Protein AF-A0A4Q5NW88-F1 (afdb_monomer_lite)

Foldseek 3Di:
DDPDADDDDPPDDLVSVVVVLVVCVPDPVSVVVLLVQRDYDDDDDDDDDDDDDDDDDDDDDDDDDPVCPVVVVVVCQDDQCHLQLVNHGPVRLVVLLVCLVVVLLVLLVVQLVQLVSLVVSLVSLLVVLVVCVVSVSADVVRSVVSNVSSVVNSLVSNLVSLLVSLVSLLCSLSSNLSGNHDDDPLLVVLSVVLSVVVSVVSVVLVVCVVVVVDPDDSSVVSSLSSLLSQLSSNLSNLVSDQDPFWKKAKDFDPDDDDPLSVCCCQDEQASHNMYRSLLCVLQSDGALDQFAPCRSRTPMDIDTDGDDPDDGPDDRGDQSQGCGPVGSCNVPQNPSGPVVSVVVCVVVDPPPPPPD

Structure (mmCIF, N/CA/C/O backbone):
data_AF-A0A4Q5NW88-F1
#
_entry.id   AF-A0A4Q5NW88-F1
#
loop_
_atom_site.group_PDB
_atom_site.id
_atom_site.type_symbol
_atom_site.label_atom_id
_atom_site.label_alt_id
_atom_site.label_comp_id
_atom_site.label_asym_id
_atom_site.label_entity_id
_atom_site.label_seq_id
_atom_site.pdbx_PDB_ins_code
_atom_site.Cartn_x
_atom_site.Cartn_y
_atom_site.Cartn_z
_atom_site.occupancy
_atom_site.B_iso_or_equiv
_atom_site.auth_seq_id
_atom_site.auth_comp_id
_atom_site.auth_asym_id
_atom_site.auth_atom_id
_atom_site.pdbx_PDB_model_num
ATOM 1 N N . MET A 1 1 ? -5.940 13.918 53.826 1.00 44.00 1 MET A N 1
ATOM 2 C CA . MET A 1 1 ? -6.413 13.340 52.555 1.00 44.00 1 MET A CA 1
ATOM 3 C C . MET A 1 1 ? -5.418 13.755 51.496 1.00 44.00 1 MET A C 1
ATOM 5 O O . MET A 1 1 ? -5.251 14.948 51.280 1.00 44.00 1 MET A O 1
ATOM 9 N N . THR A 1 2 ? -4.664 12.799 50.967 1.00 38.22 2 THR A N 1
ATOM 10 C CA . THR A 1 2 ? -3.655 13.043 49.933 1.00 38.22 2 THR A CA 1
ATOM 11 C C . THR A 1 2 ? -4.384 12.943 48.599 1.00 38.22 2 THR A C 1
ATOM 13 O O . THR A 1 2 ? -4.895 11.876 48.279 1.00 38.22 2 THR A O 1
ATOM 16 N N . ASN A 1 3 ? -4.531 14.054 47.875 1.00 40.03 3 ASN A N 1
ATOM 17 C CA . ASN A 1 3 ? -5.172 14.034 46.561 1.00 40.03 3 ASN A CA 1
ATOM 18 C C . ASN A 1 3 ? -4.299 13.210 45.615 1.00 40.03 3 ASN A C 1
ATOM 20 O O . ASN A 1 3 ? -3.155 13.584 45.351 1.00 40.03 3 ASN A O 1
ATOM 24 N N . LEU A 1 4 ? -4.827 12.086 45.139 1.00 42.25 4 LEU A N 1
ATOM 25 C CA . LEU A 1 4 ? -4.153 11.271 44.144 1.00 42.25 4 LEU A CA 1
ATOM 26 C C . LEU A 1 4 ? -4.352 11.954 42.787 1.00 42.25 4 LEU A C 1
ATOM 28 O O . LEU A 1 4 ? -5.461 12.009 42.261 1.00 42.25 4 LEU A O 1
ATOM 32 N N . ARG A 1 5 ? -3.289 12.578 42.278 1.00 48.09 5 ARG A N 1
ATOM 33 C CA . ARG A 1 5 ? -3.307 13.330 41.022 1.00 48.09 5 ARG A CA 1
ATOM 34 C C . ARG A 1 5 ? -2.832 12.409 39.905 1.00 48.09 5 ARG A C 1
ATOM 36 O O . ARG A 1 5 ? -1.665 12.033 39.881 1.00 48.09 5 ARG A O 1
ATOM 43 N N . LEU A 1 6 ? -3.735 12.054 38.995 1.00 51.84 6 LEU A N 1
ATOM 44 C CA . LEU A 1 6 ? -3.368 11.419 37.735 1.00 51.84 6 LEU A CA 1
ATOM 45 C C . LEU A 1 6 ? -3.033 12.487 36.711 1.00 51.84 6 LEU A C 1
ATOM 47 O O . LEU A 1 6 ? -3.915 13.135 36.152 1.00 51.84 6 LEU A O 1
ATOM 51 N N . GLU A 1 7 ? -1.743 12.669 36.482 1.00 56.16 7 GLU A N 1
ATOM 52 C CA . GLU A 1 7 ? -1.248 13.437 35.352 1.00 56.16 7 GLU A CA 1
ATOM 53 C C . GLU A 1 7 ? -1.104 12.462 34.184 1.00 56.16 7 GLU A C 1
ATOM 55 O O . GLU A 1 7 ? -0.133 11.715 34.111 1.00 56.16 7 GLU A O 1
ATOM 60 N N . ILE A 1 8 ? -2.107 12.422 33.302 1.00 56.28 8 ILE A N 1
ATOM 61 C CA . ILE A 1 8 ? -1.975 11.759 32.003 1.00 56.28 8 ILE A CA 1
ATOM 62 C C . ILE A 1 8 ? -1.374 12.795 31.046 1.00 56.28 8 ILE A C 1
ATOM 64 O O . ILE A 1 8 ? -2.039 13.799 30.763 1.00 56.28 8 ILE A O 1
ATOM 68 N N . PRO A 1 9 ? -0.138 12.602 30.554 1.00 71.00 9 PRO A N 1
ATOM 69 C CA . PRO A 1 9 ? 0.474 13.532 29.614 1.00 71.00 9 PRO A CA 1
ATOM 70 C C . PRO A 1 9 ? -0.404 13.724 28.369 1.00 71.00 9 PRO A C 1
ATOM 72 O O . PRO A 1 9 ? -0.997 12.774 27.856 1.00 71.00 9 PRO A O 1
ATOM 75 N N . ARG A 1 10 ? -0.491 14.954 27.843 1.00 55.06 10 ARG A N 1
ATOM 76 C CA . ARG A 1 10 ? -1.239 15.241 26.595 1.00 55.06 10 ARG A CA 1
ATOM 77 C C . ARG A 1 10 ? -0.690 14.482 25.381 1.00 55.06 10 ARG A C 1
ATOM 79 O O . ARG A 1 10 ? -1.388 14.326 24.379 1.00 55.06 10 ARG A O 1
ATOM 86 N N . ASP A 1 11 ? 0.559 14.066 25.471 1.00 71.81 11 ASP A N 1
ATOM 87 C CA . ASP A 1 11 ? 1.346 13.329 24.496 1.00 71.81 11 ASP A CA 1
ATOM 88 C C . ASP A 1 11 ? 1.524 11.847 24.857 1.00 71.81 11 ASP A C 1
ATOM 90 O O . ASP A 1 11 ? 2.289 11.168 24.178 1.00 71.81 11 ASP A O 1
ATOM 94 N N . ALA A 1 12 ? 0.783 11.339 25.852 1.00 66.62 12 ALA A N 1
ATOM 95 C CA . ALA A 1 12 ? 0.810 9.928 26.218 1.00 66.62 12 ALA A CA 1
ATOM 96 C C . ALA A 1 12 ? 0.491 9.036 25.008 1.00 66.62 12 ALA A C 1
ATOM 98 O O . ALA A 1 12 ? -0.514 9.217 24.306 1.00 66.62 12 ALA A O 1
ATOM 99 N N . THR A 1 13 ? 1.372 8.076 24.770 1.00 71.50 13 THR A N 1
ATOM 100 C CA . THR A 1 13 ? 1.220 7.011 23.780 1.00 71.50 13 THR A CA 1
ATOM 101 C C . THR A 1 13 ? 0.136 6.016 24.217 1.00 71.50 13 THR A C 1
ATOM 103 O O . THR A 1 13 ? -0.193 5.942 25.404 1.00 71.50 13 THR A O 1
ATOM 106 N N . PRO A 1 14 ? -0.443 5.224 23.294 1.00 60.91 14 PRO A N 1
ATOM 107 C CA . PRO A 1 14 ? -1.399 4.176 23.655 1.00 60.91 14 PRO A CA 1
ATOM 108 C C . PRO A 1 14 ? -0.863 3.192 24.703 1.00 60.91 14 PRO A C 1
ATOM 110 O O . PRO A 1 14 ? -1.606 2.824 25.608 1.00 60.91 14 PRO A O 1
ATOM 113 N N . ASP A 1 15 ? 0.421 2.833 24.622 1.00 61.47 15 ASP A N 1
ATOM 114 C CA . ASP A 1 15 ? 1.071 1.944 25.589 1.00 61.47 15 ASP A CA 1
ATOM 115 C C . ASP A 1 15 ? 1.183 2.611 26.967 1.00 61.47 15 ASP A C 1
ATOM 117 O O . ASP A 1 15 ? 0.829 2.004 27.970 1.00 61.47 15 ASP A O 1
ATOM 121 N N . GLU A 1 16 ? 1.552 3.896 27.034 1.00 72.50 16 GLU A N 1
ATOM 122 C CA . GLU A 1 16 ? 1.564 4.649 28.298 1.00 72.50 16 GLU A CA 1
ATOM 123 C C . GLU A 1 16 ? 0.158 4.798 28.894 1.00 72.50 16 GLU A C 1
ATOM 125 O O . GLU A 1 16 ? -0.009 4.731 30.109 1.00 72.50 16 GLU A O 1
ATOM 130 N N . LEU A 1 17 ? -0.876 4.965 28.065 1.00 64.69 17 LEU A N 1
ATOM 131 C CA . LEU A 1 17 ? -2.266 4.987 28.530 1.00 64.69 17 LEU A CA 1
ATOM 132 C C . LEU A 1 17 ? -2.717 3.616 29.044 1.00 64.69 17 LEU A C 1
ATOM 134 O O . LEU A 1 17 ? -3.432 3.550 30.046 1.00 64.69 17 LEU A O 1
ATOM 138 N N . ALA A 1 18 ? -2.303 2.537 28.379 1.00 62.06 18 ALA A N 1
ATOM 139 C CA . ALA A 1 18 ? -2.573 1.172 28.806 1.00 62.06 18 ALA A CA 1
ATOM 140 C C . ALA A 1 18 ? -1.853 0.847 30.121 1.00 62.06 18 ALA A C 1
ATOM 142 O O . ALA A 1 18 ? -2.478 0.291 31.021 1.00 62.06 18 ALA A O 1
ATOM 143 N N . ASP A 1 19 ? -0.596 1.263 30.274 1.00 68.25 19 ASP A N 1
ATOM 144 C CA . ASP A 1 19 ? 0.195 1.101 31.495 1.00 68.25 19 ASP A CA 1
ATOM 145 C C . ASP A 1 19 ? -0.364 1.932 32.648 1.00 68.25 19 ASP A C 1
ATOM 147 O O . ASP A 1 19 ? -0.467 1.436 33.769 1.00 68.25 19 ASP A O 1
ATOM 151 N N . VAL A 1 20 ? -0.801 3.169 32.387 1.00 70.12 20 VAL A N 1
ATOM 152 C CA . VAL A 1 20 ? -1.519 3.979 33.378 1.00 70.12 20 VAL A CA 1
ATOM 153 C C . VAL A 1 20 ? -2.812 3.273 33.782 1.00 70.12 20 VAL A C 1
ATOM 155 O O . VAL A 1 20 ? -3.059 3.103 34.971 1.00 70.12 20 VAL A O 1
ATOM 158 N N . ALA A 1 21 ? -3.616 2.793 32.831 1.00 62.22 21 ALA A N 1
ATOM 159 C CA . ALA A 1 21 ? -4.844 2.065 33.142 1.00 62.22 21 ALA A CA 1
ATOM 160 C C . ALA A 1 21 ? -4.573 0.784 33.952 1.00 62.22 21 ALA A C 1
ATOM 162 O O . ALA A 1 21 ? -5.269 0.526 34.934 1.00 62.22 21 ALA A O 1
ATOM 163 N N . LEU A 1 22 ? -3.542 0.009 33.597 1.00 58.81 22 LEU A N 1
ATOM 164 C CA . LEU A 1 22 ? -3.139 -1.186 34.338 1.00 58.81 22 LEU A CA 1
ATOM 165 C C . LEU A 1 22 ? -2.665 -0.840 35.754 1.00 58.81 22 LEU A C 1
ATOM 167 O O . LEU A 1 22 ? -3.090 -1.489 36.709 1.00 58.81 22 LEU A O 1
ATOM 171 N N . ALA A 1 23 ? -1.829 0.191 35.897 1.00 65.69 23 ALA A N 1
ATOM 172 C CA . ALA A 1 23 ? -1.314 0.652 37.182 1.00 65.69 23 ALA A CA 1
ATOM 173 C C . ALA A 1 23 ? -2.458 1.075 38.116 1.00 65.69 23 ALA A C 1
ATOM 175 O O . ALA A 1 23 ? -2.491 0.665 39.277 1.00 65.69 23 ALA A O 1
ATOM 176 N N . LEU A 1 24 ? -3.451 1.798 37.588 1.00 58.12 24 LEU A N 1
ATOM 177 C CA . LEU A 1 24 ? -4.645 2.206 38.334 1.00 58.12 24 LEU A CA 1
ATOM 178 C C . LEU A 1 24 ? -5.514 1.035 38.783 1.00 58.12 24 LEU A C 1
ATOM 180 O O . LEU A 1 24 ? -6.097 1.087 39.863 1.00 58.12 24 LEU A O 1
ATOM 184 N N . LEU A 1 25 ? -5.599 -0.016 37.970 1.00 51.28 25 LEU A N 1
ATOM 185 C CA . LEU A 1 25 ? -6.353 -1.224 38.300 1.00 51.28 25 LEU A CA 1
ATOM 186 C C . LEU A 1 25 ? -5.610 -2.135 39.292 1.00 51.28 25 LEU A C 1
ATOM 188 O O . LEU A 1 25 ? -6.238 -2.991 39.913 1.00 51.28 25 LEU A O 1
ATOM 192 N N . SER A 1 26 ? -4.293 -1.965 39.446 1.00 55.84 26 SER A N 1
ATOM 193 C CA . SER A 1 26 ? -3.448 -2.798 40.314 1.00 55.84 26 SER A CA 1
ATOM 194 C C . SER A 1 26 ? -3.176 -2.225 41.712 1.00 55.84 26 SER A C 1
ATOM 196 O O . SER A 1 26 ? -2.754 -2.974 42.592 1.00 55.84 26 SER A O 1
ATOM 198 N N . GLU A 1 27 ? -3.443 -0.936 41.944 1.00 59.75 27 GLU A N 1
ATOM 199 C CA . GLU A 1 27 ? -3.221 -0.264 43.232 1.00 59.75 27 GLU A CA 1
ATOM 200 C C . GLU A 1 27 ? -4.520 -0.212 44.072 1.00 59.75 27 GLU A C 1
ATOM 202 O O . GLU A 1 27 ? -5.453 0.527 43.736 1.00 59.75 27 GLU A O 1
ATOM 207 N N . PRO A 1 28 ? -4.619 -0.963 45.188 1.00 60.19 28 PRO A N 1
ATOM 208 C CA . PRO A 1 28 ? -5.860 -1.092 45.961 1.00 60.19 28 PRO A CA 1
ATOM 209 C C . PRO A 1 28 ? -6.347 0.231 46.578 1.00 60.19 28 PRO A C 1
ATOM 211 O O . PRO A 1 28 ? -7.554 0.446 46.701 1.00 60.19 28 PRO A O 1
ATOM 214 N N . ASP A 1 29 ? -5.431 1.147 46.901 1.00 52.16 29 ASP A N 1
ATOM 215 C CA . ASP A 1 29 ? -5.761 2.457 47.479 1.00 52.16 29 ASP A CA 1
ATOM 216 C C . ASP A 1 29 ? -6.268 3.458 46.429 1.00 52.16 29 ASP A C 1
ATOM 218 O O . ASP A 1 29 ? -7.051 4.356 46.745 1.00 52.16 29 ASP A O 1
ATOM 222 N N . VAL A 1 30 ? -5.875 3.286 45.163 1.00 52.25 30 VAL A N 1
ATOM 223 C CA . VAL A 1 30 ? -6.388 4.075 44.034 1.00 52.25 30 VAL A CA 1
ATOM 224 C C . VAL A 1 30 ? -7.826 3.679 43.740 1.00 52.25 30 VAL A C 1
ATOM 226 O O . VAL A 1 30 ? -8.675 4.550 43.574 1.00 52.25 30 VAL A O 1
ATOM 229 N N . PHE A 1 31 ? -8.121 2.380 43.760 1.00 50.28 31 PHE A N 1
ATOM 230 C CA . PHE A 1 31 ? -9.480 1.867 43.609 1.00 50.28 31 PHE A CA 1
ATOM 231 C C . PHE A 1 31 ? -10.408 2.382 44.728 1.00 50.28 31 PHE A C 1
ATOM 233 O O . PHE A 1 31 ? -11.517 2.839 44.456 1.00 50.28 31 PHE A O 1
ATOM 240 N N . ALA A 1 32 ? -9.921 2.417 45.974 1.00 49.12 32 ALA A N 1
ATOM 241 C CA . ALA A 1 32 ? -10.658 2.966 47.116 1.00 49.12 32 ALA A CA 1
ATOM 242 C C . ALA A 1 32 ? -10.837 4.500 47.050 1.00 49.12 32 ALA A C 1
ATOM 244 O O . ALA A 1 32 ? -11.893 5.024 47.406 1.00 49.12 32 ALA A O 1
ATOM 245 N N . ALA A 1 33 ? -9.835 5.247 46.569 1.00 48.59 33 ALA A N 1
ATOM 246 C CA . ALA A 1 33 ? -9.953 6.690 46.332 1.00 48.59 33 ALA A CA 1
ATOM 247 C C . ALA A 1 33 ? -10.892 7.018 45.153 1.00 48.59 33 ALA A C 1
ATOM 249 O O . ALA A 1 33 ? -11.567 8.049 45.166 1.00 48.59 33 ALA A O 1
ATOM 250 N N . PHE A 1 34 ? -10.976 6.121 44.167 1.00 46.94 34 PHE A N 1
ATOM 251 C CA . PHE A 1 34 ? -11.903 6.182 43.039 1.00 46.94 34 PHE A CA 1
ATOM 252 C C . PHE A 1 34 ? -13.352 5.908 43.486 1.00 46.94 34 PHE A C 1
ATOM 254 O O . PHE A 1 34 ? -14.268 6.606 43.051 1.00 46.94 34 PHE A O 1
ATOM 261 N N . GLU A 1 35 ? -13.593 4.979 44.423 1.00 46.22 35 GLU A N 1
ATOM 262 C CA . GLU A 1 35 ? -14.905 4.815 45.091 1.00 46.22 35 GLU A CA 1
ATOM 263 C C . GLU A 1 35 ? -15.345 6.073 45.863 1.00 46.22 35 GLU A C 1
ATOM 265 O O . GLU A 1 35 ? -16.540 6.321 46.019 1.00 46.22 35 GLU A O 1
ATOM 270 N N . ALA A 1 36 ? -14.396 6.901 46.310 1.00 52.00 36 ALA A N 1
ATOM 271 C CA . ALA A 1 36 ? -14.665 8.081 47.130 1.00 52.00 36 ALA A CA 1
ATOM 272 C C . ALA A 1 36 ? -14.963 9.382 46.344 1.00 52.00 36 ALA A C 1
ATOM 274 O O . ALA A 1 36 ? -15.243 10.405 46.971 1.00 52.00 36 ALA A O 1
ATOM 275 N N . GLY A 1 37 ? -14.933 9.374 45.002 1.00 40.34 37 GLY A N 1
ATOM 276 C CA . GLY A 1 37 ? -15.430 10.486 44.171 1.00 40.34 37 GLY A CA 1
ATOM 277 C C . GLY A 1 37 ? -14.592 11.776 44.186 1.00 40.34 37 GLY A C 1
ATOM 278 O O . GLY A 1 37 ? -15.146 12.877 44.162 1.00 40.34 37 GLY A O 1
ATOM 279 N N . VAL A 1 38 ? -13.260 11.674 44.244 1.00 48.81 38 VAL A N 1
ATOM 280 C CA . VAL A 1 38 ? -12.361 12.846 44.270 1.00 48.81 38 VAL A CA 1
ATOM 281 C C . VAL A 1 38 ? -12.199 13.461 42.861 1.00 48.81 38 VAL A C 1
ATOM 283 O O . VAL A 1 38 ? -11.846 12.740 41.929 1.00 48.81 38 VAL A O 1
ATOM 286 N N . PRO A 1 39 ? -12.417 14.780 42.669 1.00 35.06 39 PRO A N 1
ATOM 287 C CA . PRO A 1 39 ? -12.342 15.427 41.355 1.00 35.06 39 PRO A CA 1
ATOM 288 C C . PRO A 1 39 ? -10.901 15.662 40.867 1.00 35.06 39 PRO A C 1
ATOM 290 O O . PRO A 1 39 ? -10.016 16.030 41.641 1.00 35.06 39 PRO A O 1
ATOM 293 N N . ILE A 1 40 ? -10.696 15.514 39.553 1.00 39.28 40 ILE A N 1
ATOM 294 C CA . ILE A 1 40 ? -9.415 15.711 38.852 1.00 39.28 40 ILE A CA 1
ATOM 295 C C . ILE A 1 40 ? -9.371 17.128 38.248 1.00 39.28 40 ILE A C 1
ATOM 297 O O . ILE A 1 40 ? -10.356 17.585 37.672 1.00 39.28 40 ILE A O 1
ATOM 301 N N . ILE A 1 41 ? -8.237 17.829 38.378 1.00 35.72 41 ILE A N 1
ATOM 302 C CA . ILE A 1 41 ? -8.013 19.193 37.858 1.00 35.72 41 ILE A CA 1
ATOM 303 C C . ILE A 1 41 ? -6.856 19.162 36.843 1.00 35.72 41 ILE A C 1
ATOM 305 O O . ILE A 1 41 ? -5.758 18.720 37.189 1.00 35.72 41 ILE A O 1
ATOM 309 N N . GLU A 1 42 ? -7.091 19.653 35.620 1.00 31.16 42 GLU A N 1
ATOM 310 C CA . GLU A 1 42 ? -6.095 19.759 34.536 1.00 31.16 42 GLU A CA 1
ATOM 311 C C . GLU A 1 42 ? -5.423 21.152 34.504 1.00 31.16 42 GLU A C 1
ATOM 313 O O . GLU A 1 42 ? -6.090 22.173 34.669 1.00 31.16 42 GLU A O 1
ATOM 318 N N . GLU A 1 43 ? -4.111 21.202 34.237 1.00 32.47 43 GLU A N 1
ATOM 319 C CA . GLU A 1 43 ? -3.361 22.430 33.910 1.00 32.47 43 GLU A CA 1
ATOM 320 C C . GLU A 1 43 ? -2.425 22.180 32.708 1.00 32.47 43 GLU A C 1
ATOM 322 O O . GLU A 1 43 ? -1.881 21.087 32.554 1.00 32.47 43 GLU A O 1
ATOM 327 N N . GLU A 1 44 ? -2.263 23.178 31.828 1.00 32.44 44 GLU A N 1
ATOM 328 C CA . GLU A 1 44 ? -1.536 23.067 30.550 1.00 32.44 44 GLU A CA 1
ATOM 329 C C . GLU A 1 44 ? -0.028 23.369 30.664 1.00 32.44 44 GLU A C 1
ATOM 331 O O . GLU A 1 44 ? 0.371 24.343 31.302 1.00 32.44 44 GLU A O 1
ATOM 336 N N . ALA A 1 45 ? 0.808 22.605 29.945 1.00 32.12 45 ALA A N 1
ATOM 337 C CA . ALA A 1 45 ? 2.245 22.858 29.772 1.00 32.12 45 ALA A CA 1
ATOM 338 C C . ALA A 1 45 ? 2.591 23.365 28.345 1.00 32.12 45 ALA A C 1
ATOM 340 O O . ALA A 1 45 ? 1.886 23.023 27.389 1.00 32.12 45 ALA A O 1
ATOM 341 N N . PRO A 1 46 ? 3.660 24.177 28.171 1.00 33.50 46 PRO A N 1
ATOM 342 C CA . PRO A 1 46 ? 3.946 24.898 26.928 1.00 33.50 46 PRO A CA 1
ATOM 343 C C . PRO A 1 46 ? 4.822 24.127 25.919 1.00 33.50 46 PRO A C 1
ATOM 345 O O . PRO A 1 46 ? 5.604 23.248 26.271 1.00 33.50 46 PRO A O 1
ATOM 348 N N . ALA A 1 47 ? 4.701 24.523 24.647 1.00 35.47 47 ALA A N 1
ATOM 349 C CA . ALA A 1 47 ? 5.321 23.911 23.468 1.00 35.47 47 ALA A CA 1
ATOM 350 C C . ALA A 1 47 ? 6.786 24.334 23.211 1.00 35.47 47 ALA A C 1
ATOM 352 O O . ALA A 1 47 ? 7.164 25.475 23.474 1.00 35.47 47 ALA A O 1
ATOM 353 N N . PHE A 1 48 ? 7.570 23.446 22.584 1.00 29.12 48 PHE A N 1
ATOM 354 C CA . PHE A 1 48 ? 8.921 23.71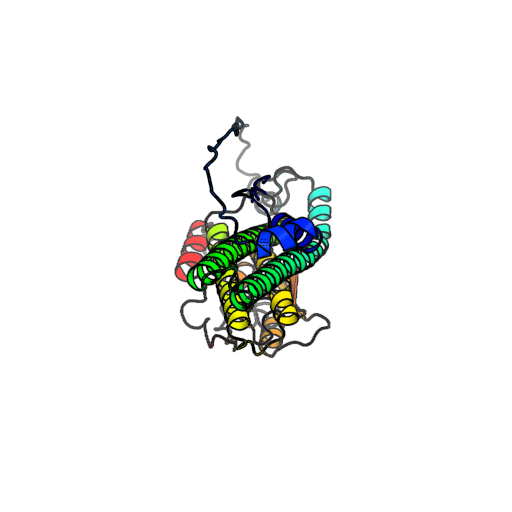3 22.063 1.00 29.12 48 PHE A CA 1
ATOM 355 C C . PHE A 1 48 ? 9.039 23.349 20.571 1.00 29.12 48 PHE A C 1
ATOM 357 O O . PHE A 1 48 ? 8.459 22.359 20.128 1.00 29.12 48 PHE A O 1
ATOM 364 N N . ALA A 1 49 ? 9.800 24.147 19.807 1.00 30.77 49 ALA A N 1
ATOM 365 C CA . ALA A 1 49 ? 9.986 24.016 18.358 1.00 30.77 49 ALA A CA 1
ATOM 366 C C . ALA A 1 49 ? 11.465 24.135 17.911 1.00 30.77 49 ALA A C 1
ATOM 368 O O . ALA A 1 49 ? 12.220 24.931 18.464 1.00 30.77 49 ALA A O 1
ATOM 369 N N . ASP A 1 50 ? 11.769 23.350 16.865 1.00 33.19 50 ASP A N 1
ATOM 370 C CA . ASP A 1 50 ? 12.707 23.465 15.725 1.00 33.19 50 ASP A CA 1
ATOM 371 C C . ASP A 1 50 ? 14.239 23.587 15.868 1.00 33.19 50 ASP A C 1
ATOM 373 O O . ASP A 1 50 ? 14.761 24.543 16.426 1.00 33.19 50 ASP A O 1
ATOM 377 N N . HIS A 1 51 ? 14.951 22.711 15.125 1.00 28.20 51 HIS A N 1
ATOM 378 C CA . HIS A 1 51 ? 16.111 23.059 14.277 1.00 28.20 51 HIS A CA 1
ATOM 379 C C . HIS A 1 51 ? 16.400 21.992 13.186 1.00 28.20 51 HIS A C 1
ATOM 381 O O . HIS A 1 51 ? 16.617 20.825 13.498 1.00 28.20 51 HIS A O 1
ATOM 387 N N . ILE A 1 52 ? 16.489 22.398 11.906 1.00 27.77 52 ILE A N 1
ATOM 388 C CA . ILE A 1 52 ? 17.131 21.640 10.804 1.00 27.77 52 ILE A CA 1
ATOM 389 C C . ILE A 1 52 ? 17.978 22.610 9.963 1.00 27.77 52 ILE A C 1
ATOM 391 O O . ILE A 1 52 ? 17.503 23.679 9.579 1.00 27.77 52 ILE A O 1
ATOM 395 N N . THR A 1 53 ? 19.221 22.230 9.655 1.00 31.83 53 THR A N 1
ATOM 396 C CA . THR A 1 53 ? 20.183 22.978 8.825 1.00 31.83 53 THR A CA 1
ATOM 397 C C . THR A 1 53 ? 20.297 22.415 7.400 1.00 31.83 53 THR A C 1
ATOM 399 O O . THR A 1 53 ? 20.116 21.222 7.159 1.00 31.83 53 THR A O 1
ATOM 402 N N . ALA A 1 54 ? 20.572 23.303 6.438 1.00 32.22 54 ALA A N 1
ATOM 403 C CA . ALA A 1 54 ? 20.643 23.036 4.999 1.00 32.22 54 ALA A CA 1
ATOM 404 C C . ALA A 1 54 ? 22.067 22.681 4.520 1.00 32.22 54 ALA A C 1
ATOM 406 O O . ALA A 1 54 ? 23.046 23.170 5.079 1.00 32.22 54 ALA A O 1
ATOM 407 N N . PHE A 1 55 ? 22.164 21.880 3.450 1.00 28.92 55 PHE A N 1
ATOM 408 C CA . PHE A 1 55 ? 23.416 21.518 2.772 1.00 28.92 55 PHE A CA 1
ATOM 409 C C . PHE A 1 55 ? 23.595 22.245 1.429 1.00 28.92 55 PHE A C 1
ATOM 411 O O . PHE A 1 55 ? 22.633 22.480 0.696 1.00 28.92 55 PHE A O 1
ATOM 418 N N . ASP A 1 56 ? 24.859 22.557 1.147 1.00 32.00 56 ASP A N 1
ATOM 419 C CA . ASP A 1 56 ? 25.405 23.313 0.017 1.00 32.00 56 ASP A CA 1
ATOM 420 C C . ASP A 1 56 ? 25.608 22.441 -1.244 1.00 32.00 56 ASP A C 1
ATOM 422 O O . ASP A 1 56 ? 25.919 21.252 -1.150 1.00 32.00 56 ASP A O 1
ATOM 426 N N . THR A 1 57 ? 25.453 23.031 -2.434 1.00 32.56 57 THR A N 1
ATOM 427 C CA . THR A 1 57 ? 25.675 22.375 -3.734 1.00 32.56 57 THR A CA 1
ATOM 428 C C . THR A 1 57 ? 26.467 23.283 -4.671 1.00 32.56 57 THR A C 1
ATOM 430 O O . THR A 1 57 ? 25.943 24.289 -5.152 1.00 32.56 57 THR A O 1
ATOM 433 N N . SER A 1 58 ? 27.692 22.877 -5.010 1.00 32.31 58 SER A N 1
ATOM 434 C CA . SER A 1 58 ? 28.504 23.492 -6.070 1.00 32.31 58 SER A CA 1
ATOM 435 C C . SER A 1 58 ? 28.577 22.594 -7.323 1.00 32.31 58 SER A C 1
ATOM 437 O O . SER A 1 58 ? 28.535 21.370 -7.182 1.00 32.31 58 SER A O 1
ATOM 439 N N . PRO A 1 59 ? 28.666 23.156 -8.549 1.00 38.38 59 PRO A N 1
ATOM 440 C CA . PRO A 1 59 ? 28.589 22.388 -9.793 1.00 38.38 59 PRO A CA 1
ATOM 441 C C . PRO A 1 59 ? 29.962 22.071 -10.416 1.00 38.38 59 PRO A C 1
ATOM 443 O O . PRO A 1 59 ? 30.897 22.863 -10.329 1.00 38.38 59 PRO A O 1
ATOM 446 N N . GLU A 1 60 ? 30.038 20.951 -11.141 1.00 33.88 60 GLU A N 1
ATOM 447 C CA . GLU A 1 60 ? 31.210 20.521 -11.921 1.00 33.88 60 GLU A CA 1
ATOM 448 C C . GLU A 1 60 ? 30.962 20.505 -13.454 1.00 33.88 60 GLU A C 1
ATOM 450 O O . GLU A 1 60 ? 29.809 20.564 -13.899 1.00 33.88 60 GLU A O 1
ATOM 455 N N . PRO A 1 61 ? 32.034 20.481 -14.282 1.00 41.81 61 PRO A N 1
ATOM 456 C CA . PRO A 1 61 ? 32.040 21.027 -15.640 1.00 41.81 61 PRO A CA 1
ATOM 457 C C . PRO A 1 61 ? 31.662 20.034 -16.757 1.00 41.81 61 PRO A C 1
ATOM 459 O O . PRO A 1 61 ? 31.523 18.827 -16.577 1.00 41.81 61 PRO A O 1
ATOM 462 N N . THR A 1 62 ? 31.471 20.588 -17.958 1.00 42.44 62 THR A N 1
ATOM 463 C CA . THR A 1 62 ? 30.832 19.957 -19.124 1.00 42.44 62 THR A CA 1
ATOM 464 C C . THR A 1 62 ? 31.814 19.273 -20.091 1.00 42.44 62 THR A C 1
ATOM 466 O O . THR A 1 62 ? 32.912 19.767 -20.335 1.00 42.44 62 THR A O 1
ATOM 469 N N . ALA A 1 63 ? 31.388 18.152 -20.696 1.00 37.78 63 ALA A N 1
ATOM 470 C CA . ALA A 1 63 ? 32.134 17.383 -21.707 1.00 37.78 63 ALA A CA 1
ATOM 471 C C . ALA A 1 63 ? 31.408 17.329 -23.085 1.00 37.78 63 ALA A C 1
ATOM 473 O O . ALA A 1 63 ? 30.192 17.540 -23.137 1.00 37.78 63 ALA A O 1
ATOM 474 N N . PRO A 1 64 ? 32.112 17.037 -24.209 1.00 48.28 64 PRO A N 1
ATOM 475 C CA . PRO A 1 64 ? 31.650 17.320 -25.581 1.00 48.28 64 PRO A CA 1
ATOM 476 C C . PRO A 1 64 ? 30.601 16.357 -26.178 1.00 48.28 64 PRO A C 1
ATOM 478 O O . PRO A 1 64 ? 30.458 15.197 -25.795 1.00 48.28 64 PRO A O 1
ATOM 481 N N . SER A 1 65 ? 29.891 16.848 -27.201 1.00 58.44 65 SER A N 1
ATOM 482 C CA . SER A 1 65 ? 28.514 16.475 -27.571 1.00 58.44 65 SER A CA 1
ATOM 483 C C . SER A 1 65 ? 28.295 15.267 -28.501 1.00 58.44 65 SER A C 1
ATOM 485 O O . SER A 1 65 ? 27.139 14.897 -28.723 1.00 58.44 65 SER A O 1
ATOM 487 N N . TRP A 1 66 ? 29.330 14.607 -29.035 1.00 43.56 66 TRP A N 1
ATOM 488 C CA . TRP A 1 66 ? 29.140 13.512 -30.012 1.00 43.56 66 TRP A CA 1
ATOM 489 C C . TRP A 1 66 ? 29.278 12.088 -29.440 1.00 43.56 66 TRP A C 1
ATOM 491 O O . TRP A 1 66 ? 28.751 11.146 -30.028 1.00 43.56 66 TRP A O 1
ATOM 501 N N . TRP A 1 67 ? 29.824 11.929 -28.229 1.00 45.41 67 TRP A N 1
ATOM 502 C CA . TRP A 1 67 ? 29.758 10.677 -27.450 1.00 45.41 67 TRP A CA 1
ATOM 503 C C . TRP A 1 67 ? 28.399 10.462 -26.746 1.00 45.41 67 TRP A C 1
ATOM 505 O O . TRP A 1 67 ? 28.060 9.352 -26.335 1.00 45.41 67 TRP A O 1
ATOM 515 N N . GLY A 1 68 ? 27.567 11.504 -26.647 1.00 47.53 68 GLY A N 1
ATOM 516 C CA . GLY A 1 68 ? 26.335 11.512 -25.848 1.00 47.53 68 GLY A CA 1
ATOM 517 C C . GLY A 1 68 ? 25.158 10.685 -26.381 1.00 47.53 68 GLY A C 1
ATOM 518 O O . GLY A 1 68 ? 24.181 10.516 -25.658 1.00 47.53 68 GLY A O 1
ATOM 519 N N . LYS A 1 69 ? 25.208 10.156 -27.613 1.00 45.69 69 LYS A N 1
ATOM 520 C CA . LYS A 1 69 ? 24.068 9.425 -28.213 1.00 45.69 69 LYS A CA 1
ATOM 521 C C . LYS A 1 69 ? 24.146 7.903 -28.067 1.00 45.69 69 LYS A C 1
ATOM 523 O O . LYS A 1 69 ? 23.127 7.297 -27.758 1.00 45.69 69 LYS A O 1
ATOM 528 N N . ALA A 1 70 ? 25.326 7.299 -28.226 1.00 37.91 70 ALA A N 1
ATOM 529 C CA . ALA A 1 70 ? 25.519 5.856 -28.024 1.00 37.91 70 ALA A CA 1
ATOM 530 C C . ALA A 1 70 ? 25.692 5.511 -26.537 1.00 37.91 70 ALA A C 1
ATOM 532 O O . ALA A 1 70 ? 25.118 4.539 -26.054 1.00 37.91 70 ALA A O 1
ATOM 533 N N . LEU A 1 71 ? 26.375 6.377 -25.778 1.00 41.22 71 LEU A N 1
ATOM 534 C CA . LEU A 1 71 ? 26.354 6.298 -24.323 1.00 41.22 71 LEU A CA 1
ATOM 535 C C . LEU A 1 71 ? 25.026 6.794 -23.756 1.00 41.22 71 LEU A C 1
ATOM 537 O O . LEU A 1 71 ? 24.609 6.249 -22.766 1.00 41.22 71 LEU A O 1
ATOM 541 N N . GLY A 1 72 ? 24.280 7.719 -24.360 1.00 43.09 72 GLY A N 1
ATOM 542 C CA . GLY A 1 72 ? 23.061 8.271 -23.739 1.00 43.09 72 GLY A CA 1
ATOM 543 C C . GLY A 1 72 ? 21.930 7.280 -23.422 1.00 43.09 72 GLY A C 1
ATOM 544 O O . GLY A 1 72 ? 21.042 7.634 -22.651 1.00 43.09 72 GLY A O 1
ATOM 545 N N . ILE A 1 73 ? 21.945 6.068 -23.987 1.00 44.47 73 ILE A N 1
ATOM 546 C CA . ILE A 1 73 ? 20.983 4.993 -23.674 1.00 44.47 73 ILE A CA 1
ATOM 547 C C . ILE A 1 73 ? 21.578 3.981 -22.672 1.00 44.47 73 ILE A C 1
ATOM 549 O O . ILE A 1 73 ? 20.843 3.453 -21.849 1.00 44.47 73 ILE A O 1
ATOM 553 N N . LEU A 1 74 ? 22.904 3.787 -22.651 1.00 39.69 74 LEU A N 1
ATOM 554 C CA . LEU A 1 74 ? 23.604 2.922 -21.681 1.00 39.69 74 LEU A CA 1
ATOM 555 C C . LEU A 1 74 ? 24.090 3.671 -20.417 1.00 39.69 74 LEU A C 1
ATOM 557 O O . LEU A 1 74 ? 24.163 3.100 -19.341 1.00 39.69 74 LEU A O 1
ATOM 561 N N . SER A 1 75 ? 24.347 4.973 -20.494 1.00 41.19 75 SER A N 1
ATOM 562 C CA . SER A 1 75 ? 24.890 5.841 -19.440 1.00 41.19 75 SER A CA 1
ATOM 563 C C . SER A 1 75 ? 23.819 6.565 -18.632 1.00 41.19 75 SER A C 1
ATOM 565 O O . SER A 1 75 ? 24.118 7.059 -17.549 1.00 41.19 75 SER A O 1
ATOM 567 N N . LYS A 1 76 ? 22.572 6.631 -19.124 1.00 44.50 76 LYS A N 1
ATOM 568 C CA . LYS A 1 76 ? 21.464 7.260 -18.383 1.00 44.50 76 LYS A CA 1
ATOM 569 C C . LYS A 1 76 ? 20.919 6.392 -17.246 1.00 44.50 76 LYS A C 1
ATOM 571 O O . LYS A 1 76 ? 20.305 6.946 -16.343 1.00 44.50 76 LYS A O 1
ATOM 576 N N . ALA A 1 77 ? 21.184 5.084 -17.264 1.00 43.59 77 ALA A N 1
ATOM 577 C CA . ALA A 1 77 ? 20.829 4.155 -16.187 1.00 43.59 77 ALA A CA 1
ATOM 578 C C . ALA A 1 77 ? 22.044 3.436 -15.567 1.00 43.59 77 ALA A C 1
ATOM 580 O O . ALA A 1 77 ? 21.918 2.853 -14.496 1.00 43.59 77 ALA A O 1
ATOM 581 N N . ILE A 1 78 ? 23.218 3.479 -16.212 1.00 45.59 78 ILE A N 1
ATOM 582 C CA . ILE A 1 78 ? 24.405 2.699 -15.820 1.00 45.59 78 ILE A CA 1
ATOM 583 C C . ILE A 1 78 ? 25.667 3.572 -15.887 1.00 45.59 78 ILE A C 1
ATOM 585 O O . ILE A 1 78 ? 26.689 3.212 -16.465 1.00 45.59 78 ILE A O 1
ATOM 589 N N . ARG A 1 79 ? 25.615 4.777 -15.319 1.00 44.91 79 ARG A N 1
ATOM 590 C CA . ARG A 1 79 ? 26.816 5.286 -14.652 1.00 44.91 79 ARG A CA 1
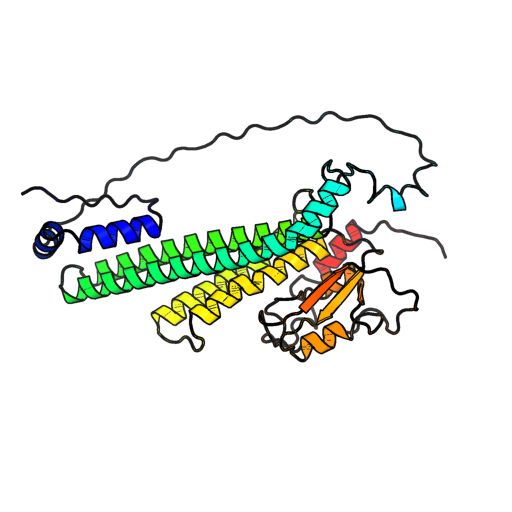ATOM 591 C C . ARG A 1 79 ? 26.645 4.945 -13.177 1.00 44.91 79 ARG A C 1
ATOM 593 O O . ARG A 1 79 ? 25.651 5.405 -12.606 1.00 44.91 79 ARG A O 1
ATOM 600 N N . PRO A 1 80 ? 27.552 4.160 -12.571 1.00 41.38 80 PRO A N 1
ATOM 601 C CA . PRO A 1 80 ? 27.707 4.176 -11.121 1.00 41.38 80 PRO A CA 1
ATOM 602 C C . PRO A 1 80 ? 27.699 5.643 -10.661 1.00 41.38 80 PRO A C 1
ATOM 604 O O . PRO A 1 80 ? 28.384 6.475 -11.261 1.00 41.38 80 PRO A O 1
ATOM 607 N N . GLY A 1 81 ? 26.818 5.989 -9.722 1.00 44.59 81 GLY A N 1
ATOM 608 C CA . GLY A 1 81 ? 26.634 7.372 -9.268 1.00 44.59 81 GLY A CA 1
ATOM 609 C C . GLY A 1 81 ? 25.761 8.306 -10.126 1.00 44.59 81 GLY A C 1
ATOM 610 O O . GLY A 1 81 ? 25.781 9.518 -9.923 1.00 44.59 81 GLY A O 1
ATOM 611 N N . GLY A 1 82 ? 24.958 7.801 -11.070 1.00 57.50 82 GLY A N 1
ATOM 612 C CA . GLY A 1 82 ? 23.930 8.619 -11.731 1.00 57.50 82 GLY A CA 1
ATOM 613 C C . GLY A 1 82 ? 22.858 9.142 -10.747 1.00 57.50 82 GLY A C 1
ATOM 614 O O . GLY A 1 82 ? 22.645 8.528 -9.702 1.00 57.50 82 GLY A O 1
ATOM 615 N N . PRO A 1 83 ? 22.105 10.216 -11.074 1.00 60.69 83 PRO A N 1
ATOM 616 C CA . PRO A 1 83 ? 21.109 10.810 -10.165 1.00 60.69 83 PRO A CA 1
ATOM 617 C C . PRO A 1 83 ? 20.030 9.835 -9.670 1.00 60.69 83 PRO A C 1
ATOM 619 O O . PRO A 1 83 ? 19.442 10.042 -8.613 1.00 60.69 83 PRO A O 1
ATOM 622 N N . ALA A 1 84 ? 19.753 8.775 -10.437 1.00 69.88 84 ALA A N 1
ATOM 623 C CA . ALA A 1 84 ? 18.816 7.724 -10.051 1.00 69.88 84 ALA A CA 1
ATOM 624 C C . ALA A 1 84 ? 19.377 6.810 -8.949 1.00 69.88 84 ALA A C 1
ATOM 626 O O . ALA A 1 84 ? 18.637 6.460 -8.035 1.00 69.88 84 ALA A O 1
ATOM 627 N N . HIS A 1 85 ? 20.678 6.508 -8.988 1.00 73.56 85 HIS A N 1
ATOM 628 C CA . HIS A 1 85 ? 21.367 5.667 -8.000 1.00 73.56 85 HIS A CA 1
ATOM 629 C C . HIS A 1 85 ? 21.791 6.436 -6.748 1.00 73.56 85 HIS A C 1
ATOM 631 O O . HIS A 1 85 ? 22.285 5.833 -5.809 1.00 73.56 85 HIS A O 1
ATOM 637 N N . ALA A 1 86 ? 21.608 7.762 -6.729 1.00 81.81 86 ALA A N 1
ATOM 638 C CA . ALA A 1 86 ? 21.978 8.637 -5.614 1.00 81.81 86 ALA A CA 1
ATOM 639 C C . ALA A 1 86 ? 23.441 8.472 -5.149 1.00 81.81 86 ALA A C 1
ATOM 641 O O . ALA A 1 86 ? 23.732 8.588 -3.964 1.00 81.81 86 ALA A O 1
ATOM 642 N N . GLY A 1 87 ? 24.363 8.200 -6.080 1.00 83.19 87 GLY A N 1
ATOM 643 C CA . GLY A 1 87 ? 25.780 8.004 -5.752 1.00 83.19 87 GLY A CA 1
ATOM 644 C C . GLY A 1 87 ? 26.188 6.560 -5.442 1.00 83.19 87 GLY A C 1
ATOM 645 O O . GLY A 1 87 ? 27.383 6.309 -5.356 1.00 83.19 87 GLY A O 1
ATOM 646 N N . LEU A 1 88 ? 25.241 5.623 -5.322 1.00 81.19 88 LEU A N 1
ATOM 647 C CA . LEU A 1 88 ? 25.531 4.234 -4.950 1.00 81.19 88 LEU A CA 1
ATOM 648 C C . LEU A 1 88 ? 26.272 3.456 -6.052 1.00 81.19 88 LEU A C 1
ATOM 650 O O . LEU A 1 88 ? 26.114 3.728 -7.255 1.00 81.19 88 LEU A O 1
ATOM 654 N N . SER A 1 89 ? 27.057 2.466 -5.624 1.00 87.38 89 SER A N 1
ATOM 655 C CA . SER A 1 89 ? 27.683 1.460 -6.485 1.00 87.38 89 SER A CA 1
ATOM 656 C C . SER A 1 89 ? 26.648 0.464 -7.029 1.00 87.38 89 SER A C 1
ATOM 658 O O . SER A 1 89 ? 25.512 0.392 -6.560 1.00 87.38 89 SER A O 1
ATOM 660 N N . ILE A 1 90 ? 27.029 -0.319 -8.043 1.00 83.12 90 ILE A N 1
ATOM 661 C CA . ILE A 1 90 ? 26.143 -1.346 -8.616 1.00 83.12 90 ILE A CA 1
ATOM 662 C C . ILE A 1 90 ? 25.847 -2.428 -7.573 1.00 83.12 90 ILE A C 1
ATOM 664 O O . ILE A 1 90 ? 24.692 -2.810 -7.401 1.00 83.12 90 ILE A O 1
ATOM 668 N N . GLU A 1 91 ? 26.866 -2.865 -6.837 1.00 88.12 91 GLU A N 1
ATOM 669 C CA . GLU A 1 91 ? 26.747 -3.874 -5.785 1.00 88.12 91 GLU A CA 1
ATOM 670 C C . GLU A 1 91 ? 25.821 -3.398 -4.654 1.00 88.12 91 GLU A C 1
ATOM 672 O O . GLU A 1 91 ? 24.983 -4.159 -4.171 1.00 88.12 91 GLU A O 1
ATOM 677 N N . GLU A 1 92 ? 25.912 -2.123 -4.259 1.00 88.31 92 GLU A N 1
ATOM 678 C CA . GLU A 1 92 ? 25.020 -1.523 -3.257 1.00 88.31 92 GLU A CA 1
ATOM 679 C C . GLU A 1 92 ? 23.563 -1.473 -3.733 1.00 88.31 92 GLU A C 1
ATOM 681 O O . GLU A 1 92 ? 22.640 -1.748 -2.959 1.00 88.31 92 GLU A O 1
ATOM 686 N N . VAL A 1 93 ? 23.341 -1.145 -5.010 1.00 83.75 93 VAL A N 1
ATOM 687 C CA . VAL A 1 93 ? 22.004 -1.147 -5.620 1.00 83.75 93 VAL A CA 1
ATOM 688 C C . VAL A 1 93 ? 21.433 -2.564 -5.652 1.00 83.75 93 VAL A C 1
ATOM 690 O O . VAL A 1 93 ? 20.291 -2.763 -5.242 1.00 83.75 93 VAL A O 1
ATOM 693 N N . GLU A 1 94 ? 22.211 -3.559 -6.077 1.00 85.81 94 GLU A N 1
ATOM 694 C CA . GLU A 1 94 ? 21.785 -4.965 -6.114 1.00 85.81 94 GLU A CA 1
ATOM 695 C C . GLU A 1 94 ? 21.476 -5.515 -4.713 1.00 85.81 94 GLU A C 1
ATOM 697 O O . GLU A 1 94 ? 20.468 -6.208 -4.515 1.00 85.81 94 GLU A O 1
ATOM 702 N N . ALA A 1 95 ? 22.290 -5.155 -3.716 1.00 90.31 95 ALA A N 1
ATOM 703 C CA . ALA A 1 95 ? 22.048 -5.507 -2.322 1.00 90.31 95 ALA A CA 1
ATOM 704 C C . ALA A 1 95 ? 20.731 -4.900 -1.812 1.00 90.31 95 ALA A C 1
ATOM 706 O O . ALA A 1 95 ? 19.897 -5.612 -1.248 1.00 90.31 95 ALA A O 1
ATOM 707 N N . LYS A 1 96 ? 20.489 -3.606 -2.069 1.00 90.81 96 LYS A N 1
ATOM 708 C CA . LYS A 1 96 ? 19.231 -2.936 -1.696 1.00 90.81 96 LYS A CA 1
ATOM 709 C C . LYS A 1 96 ? 18.020 -3.524 -2.418 1.00 90.81 96 LYS A C 1
ATOM 711 O O . LYS A 1 96 ? 16.985 -3.730 -1.789 1.00 90.81 96 LYS A O 1
ATOM 716 N N . GLN A 1 97 ? 18.142 -3.845 -3.704 1.00 88.94 97 GLN A N 1
ATOM 717 C CA . GLN A 1 97 ? 17.078 -4.504 -4.467 1.00 88.94 97 GLN A CA 1
ATOM 718 C C . GLN A 1 97 ? 16.715 -5.868 -3.874 1.00 88.94 97 GLN A C 1
ATOM 720 O O . GLN A 1 97 ? 15.533 -6.185 -3.732 1.00 88.94 97 GLN A O 1
ATOM 725 N N . SER A 1 98 ? 17.723 -6.649 -3.483 1.00 88.75 98 SER A N 1
ATOM 726 C CA . SER A 1 98 ? 17.535 -7.967 -2.871 1.00 88.75 98 SER A CA 1
ATOM 727 C C . SER A 1 98 ? 16.918 -7.874 -1.469 1.00 88.75 98 SER A C 1
ATOM 729 O O . SER A 1 98 ? 16.089 -8.707 -1.104 1.00 88.75 98 SER A O 1
ATOM 731 N N . ALA A 1 99 ? 17.263 -6.833 -0.704 1.00 94.88 99 ALA A N 1
ATOM 732 C CA . ALA A 1 99 ? 16.736 -6.588 0.639 1.00 94.88 99 ALA A CA 1
ATOM 733 C C . ALA A 1 99 ? 15.314 -5.992 0.658 1.00 94.88 99 ALA A C 1
ATOM 735 O O . ALA A 1 99 ? 14.624 -6.082 1.674 1.00 94.88 99 ALA A O 1
ATOM 736 N N . ALA A 1 100 ? 14.844 -5.410 -0.450 1.00 92.75 100 ALA A N 1
ATOM 737 C CA . ALA A 1 100 ? 13.583 -4.670 -0.487 1.00 92.75 100 ALA A CA 1
ATOM 738 C C . ALA A 1 100 ? 12.338 -5.535 -0.202 1.00 92.75 100 ALA A C 1
ATOM 740 O O . ALA A 1 100 ? 11.388 -5.056 0.414 1.00 92.75 100 ALA A O 1
ATOM 741 N N . PHE A 1 101 ? 12.324 -6.804 -0.630 1.00 93.06 101 PHE A N 1
ATOM 742 C CA . PHE A 1 101 ? 11.195 -7.714 -0.385 1.00 93.06 101 PHE A CA 1
ATOM 743 C C . PHE A 1 101 ? 11.133 -8.251 1.052 1.00 93.06 101 PHE A C 1
ATOM 745 O O . PHE A 1 101 ? 10.039 -8.233 1.617 1.00 93.06 101 PHE A O 1
ATOM 752 N N . PRO A 1 102 ? 12.243 -8.721 1.658 1.00 96.25 102 PRO A N 1
ATOM 753 C CA . PRO A 1 102 ? 12.280 -9.006 3.090 1.00 96.25 102 PRO A CA 1
ATOM 754 C C . PRO A 1 102 ? 11.845 -7.801 3.930 1.00 96.25 102 PRO A C 1
ATOM 756 O O . PRO A 1 102 ? 10.905 -7.927 4.703 1.00 96.25 102 PRO A O 1
ATOM 759 N N . ALA A 1 103 ? 12.404 -6.614 3.664 1.00 96.12 103 ALA A N 1
ATOM 760 C CA . ALA A 1 103 ? 12.039 -5.393 4.384 1.00 96.12 103 ALA A CA 1
ATOM 761 C C . ALA A 1 103 ? 10.554 -5.027 4.224 1.00 96.12 103 ALA A C 1
ATOM 763 O O . ALA A 1 103 ? 9.928 -4.541 5.160 1.00 96.12 103 ALA A O 1
ATOM 764 N N . LEU A 1 104 ? 9.961 -5.279 3.047 1.00 96.88 104 LEU A N 1
ATOM 765 C CA . LEU A 1 104 ? 8.520 -5.122 2.870 1.00 96.88 104 LEU A CA 1
ATOM 766 C C . LEU A 1 104 ? 7.747 -6.060 3.797 1.00 96.88 104 LEU A C 1
ATOM 768 O O . LEU A 1 104 ? 6.767 -5.616 4.371 1.00 96.88 104 LEU A O 1
ATOM 772 N N . ARG A 1 105 ? 8.149 -7.329 3.933 1.00 96.75 105 ARG A N 1
ATOM 773 C CA . ARG A 1 105 ? 7.462 -8.280 4.818 1.00 96.75 105 ARG A CA 1
ATOM 774 C C . ARG A 1 105 ? 7.524 -7.823 6.272 1.00 96.75 105 ARG A C 1
ATOM 776 O O . ARG A 1 105 ? 6.477 -7.749 6.900 1.00 96.75 105 ARG A O 1
ATOM 783 N N . ASP A 1 106 ? 8.703 -7.440 6.748 1.00 97.44 106 ASP A N 1
ATOM 784 C CA . ASP A 1 106 ? 8.880 -6.952 8.119 1.00 97.44 106 ASP A CA 1
ATOM 785 C C . ASP A 1 106 ? 7.987 -5.726 8.382 1.00 97.44 106 ASP A C 1
ATOM 787 O O . ASP A 1 106 ? 7.319 -5.633 9.409 1.00 97.44 106 ASP A O 1
ATOM 791 N N . LEU A 1 107 ? 7.877 -4.828 7.397 1.00 97.62 107 LEU A N 1
ATOM 792 C CA . LEU A 1 107 ? 6.979 -3.674 7.449 1.00 97.62 107 LEU A CA 1
ATOM 793 C C . LEU A 1 107 ? 5.489 -4.061 7.460 1.00 97.62 107 LEU A C 1
ATOM 795 O O . LEU A 1 107 ? 4.675 -3.363 8.062 1.00 97.62 107 LEU A O 1
ATOM 799 N N . GLN A 1 108 ? 5.103 -5.144 6.777 1.00 97.50 108 GLN A N 1
ATOM 800 C CA . GLN A 1 108 ? 3.728 -5.651 6.818 1.00 97.50 108 GLN A CA 1
ATOM 801 C C . GLN A 1 108 ? 3.368 -6.166 8.204 1.00 97.50 108 GLN A C 1
ATOM 803 O O . GLN A 1 108 ? 2.278 -5.857 8.682 1.00 97.50 108 GLN A O 1
ATOM 808 N N . ASP A 1 109 ? 4.274 -6.920 8.818 1.00 97.44 109 ASP A N 1
ATOM 809 C CA . ASP A 1 109 ? 4.070 -7.501 10.140 1.00 97.44 109 ASP A CA 1
ATOM 810 C C . ASP A 1 109 ? 4.053 -6.399 11.212 1.00 97.44 109 ASP A C 1
ATOM 812 O O . ASP A 1 109 ? 3.139 -6.368 12.034 1.00 97.44 109 ASP A O 1
ATOM 816 N N . GLY A 1 110 ? 4.965 -5.421 11.123 1.00 97.81 110 GLY A N 1
ATOM 817 C CA . GLY A 1 110 ? 4.970 -4.238 11.991 1.00 97.81 110 GLY A CA 1
ATOM 818 C C . GLY A 1 110 ? 3.680 -3.419 11.891 1.00 97.81 110 GLY A C 1
ATOM 819 O O . GLY A 1 110 ? 3.051 -3.135 12.902 1.00 97.81 110 GLY A O 1
ATOM 820 N N . LEU A 1 111 ? 3.201 -3.132 10.672 1.00 97.81 111 LEU A N 1
ATOM 821 C CA . LEU A 1 111 ? 1.932 -2.417 10.489 1.00 97.81 111 LEU A CA 1
ATOM 822 C C . LEU A 1 111 ? 0.739 -3.177 11.090 1.00 97.81 111 LEU A C 1
ATOM 824 O O . LEU A 1 111 ? -0.179 -2.558 11.623 1.00 97.81 111 LEU A O 1
ATOM 828 N N . VAL A 1 112 ? 0.701 -4.504 10.945 1.00 97.88 112 VAL A N 1
ATOM 829 C CA . VAL A 1 112 ? -0.370 -5.321 11.534 1.00 97.88 112 VAL A CA 1
ATOM 830 C C . VAL A 1 112 ? -0.329 -5.213 13.053 1.00 97.88 112 VAL A C 1
ATOM 832 O O . VAL A 1 112 ? -1.361 -4.905 13.642 1.00 97.88 112 VAL A O 1
ATOM 835 N N . HIS A 1 113 ? 0.852 -5.370 13.650 1.00 97.38 113 HIS A N 1
ATOM 836 C CA . HIS A 1 113 ? 1.051 -5.246 15.089 1.00 97.38 113 HIS A CA 1
ATOM 837 C C . HIS A 1 113 ? 0.622 -3.870 15.624 1.00 97.38 113 HIS A C 1
ATOM 839 O O . HIS A 1 113 ? -0.177 -3.796 16.555 1.00 97.38 113 HIS A O 1
ATOM 845 N N . ASP A 1 114 ? 1.060 -2.781 14.988 1.00 96.81 114 ASP A N 1
ATOM 846 C CA . ASP A 1 114 ? 0.716 -1.416 15.405 1.00 96.81 114 ASP A CA 1
ATOM 847 C C . ASP A 1 114 ? -0.800 -1.156 15.342 1.00 96.81 114 ASP A C 1
ATOM 849 O O . ASP A 1 114 ? -1.372 -0.459 16.182 1.00 96.81 114 ASP A O 1
ATOM 853 N N . LEU A 1 115 ? -1.485 -1.685 14.322 1.00 96.56 115 LEU A N 1
ATOM 854 C CA . LEU A 1 115 ? -2.937 -1.538 14.192 1.00 96.56 115 LEU A CA 1
ATOM 855 C C . LEU A 1 115 ? -3.711 -2.426 15.172 1.00 96.56 115 LEU A C 1
ATOM 857 O O . LEU A 1 115 ? -4.803 -2.031 15.580 1.00 96.56 115 LEU A O 1
ATOM 861 N N . GLU A 1 116 ? -3.179 -3.596 15.532 1.00 96.44 116 GLU A N 1
ATOM 862 C CA . GLU A 1 116 ? -3.723 -4.440 16.603 1.00 96.44 116 GLU A CA 1
ATOM 863 C C . GLU A 1 116 ? -3.597 -3.736 17.957 1.00 96.44 116 GLU A C 1
ATOM 865 O O . GLU A 1 116 ? -4.616 -3.559 18.617 1.00 96.44 116 GLU A O 1
ATOM 870 N N . SER A 1 117 ? -2.417 -3.202 18.296 1.00 94.56 117 SER A N 1
ATOM 871 C CA . SER A 1 117 ? -2.208 -2.417 19.526 1.00 94.56 117 SER A CA 1
ATOM 872 C C . SER A 1 117 ? -3.172 -1.222 19.619 1.00 94.56 117 SER A C 1
ATOM 874 O O . SER A 1 117 ? -3.868 -1.041 20.619 1.00 94.56 117 SER A O 1
ATOM 876 N N . ASN A 1 118 ? -3.336 -0.463 18.528 1.00 92.94 118 ASN A N 1
ATOM 877 C CA . ASN A 1 118 ? -4.322 0.623 18.465 1.00 92.94 118 ASN A CA 1
ATOM 878 C C . ASN A 1 118 ? -5.767 0.144 18.710 1.00 92.94 118 ASN A C 1
ATOM 880 O O . ASN A 1 118 ? -6.578 0.871 19.290 1.00 92.94 118 ASN A O 1
ATOM 884 N N . LEU A 1 119 ? -6.114 -1.057 18.238 1.00 94.19 119 LEU A N 1
ATOM 885 C CA . LEU A 1 119 ? -7.447 -1.626 18.420 1.00 94.19 119 LEU A CA 1
ATOM 886 C C . LEU A 1 119 ? -7.672 -2.119 19.855 1.00 94.19 119 LEU A C 1
ATOM 888 O O . LEU A 1 119 ? -8.776 -1.960 20.378 1.00 94.19 119 LEU A O 1
ATOM 892 N N . ASP A 1 120 ? -6.641 -2.681 20.476 1.00 92.56 120 ASP A N 1
ATOM 893 C CA . ASP A 1 120 ? -6.665 -3.141 21.863 1.00 92.56 120 ASP A CA 1
ATOM 894 C C . ASP A 1 120 ? -6.764 -1.952 22.831 1.00 92.56 120 ASP A C 1
ATOM 896 O O . ASP A 1 120 ? -7.580 -1.972 23.755 1.00 92.56 120 ASP A O 1
ATOM 900 N N . GLY A 1 121 ? -6.038 -0.860 22.563 1.00 88.44 121 GLY A N 1
ATOM 901 C CA . GLY A 1 121 ? -6.169 0.395 23.312 1.00 88.44 121 GLY A CA 1
ATOM 902 C C . GLY A 1 121 ? -7.585 0.983 23.238 1.00 88.44 121 GLY A C 1
ATOM 903 O O . GLY A 1 121 ? -8.132 1.448 24.241 1.00 88.44 121 GLY A O 1
ATOM 904 N N . TRP A 1 122 ? -8.231 0.894 22.070 1.00 91.00 122 TRP A N 1
ATOM 905 C CA . TRP A 1 122 ? -9.641 1.260 21.915 1.00 91.00 122 TRP A CA 1
ATOM 906 C C . TRP A 1 122 ? -10.580 0.362 22.737 1.00 91.00 122 TRP A C 1
ATOM 908 O O . TRP A 1 122 ? -11.500 0.864 23.385 1.00 91.00 122 TRP A O 1
ATOM 918 N N . ASP A 1 123 ? -10.355 -0.955 22.748 1.00 91.38 123 ASP A N 1
ATOM 919 C CA . ASP A 1 123 ? -11.152 -1.890 23.551 1.00 91.38 123 ASP A CA 1
ATOM 920 C C . ASP A 1 123 ? -11.028 -1.623 25.051 1.00 91.38 123 ASP A C 1
ATOM 922 O O . ASP A 1 123 ? -12.043 -1.598 25.752 1.00 91.38 123 ASP A O 1
ATOM 926 N N . ALA A 1 124 ? -9.808 -1.399 25.539 1.00 88.88 124 ALA A N 1
ATOM 927 C CA . ALA A 1 124 ? -9.549 -1.101 26.943 1.00 88.88 124 ALA A CA 1
ATOM 928 C C . ALA A 1 124 ? -10.280 0.177 27.384 1.00 88.88 124 ALA A C 1
ATOM 930 O O . ALA A 1 124 ? -10.960 0.193 28.412 1.00 88.88 124 ALA A O 1
ATOM 931 N N . ALA A 1 125 ? -10.233 1.225 26.561 1.00 85.31 125 ALA A N 1
ATOM 932 C CA . ALA A 1 125 ? -10.952 2.466 26.817 1.00 85.31 125 ALA A CA 1
ATOM 933 C C . ALA A 1 125 ? -12.476 2.291 26.842 1.00 85.31 125 ALA A C 1
ATOM 935 O O . ALA A 1 125 ? -13.144 2.818 27.733 1.00 85.31 125 ALA A O 1
ATOM 936 N N . LEU A 1 126 ? -13.039 1.529 25.897 1.00 86.44 126 LEU A N 1
ATOM 937 C CA . LEU A 1 126 ? -14.472 1.225 25.895 1.00 86.44 126 LEU A CA 1
ATOM 938 C C . LEU A 1 126 ? -14.890 0.436 27.140 1.00 86.44 126 LEU A C 1
ATOM 940 O O . LEU A 1 126 ? -15.979 0.660 27.671 1.00 86.44 126 LEU A O 1
ATOM 944 N N . GLN A 1 127 ? -14.052 -0.489 27.608 1.00 88.62 127 GLN A N 1
ATOM 945 C CA . GLN A 1 127 ? -14.308 -1.231 28.842 1.00 88.62 127 GLN A CA 1
ATOM 946 C C . GLN A 1 127 ? -14.280 -0.310 30.064 1.00 88.62 127 GLN A C 1
ATOM 948 O O . GLN A 1 127 ? -15.191 -0.387 30.887 1.00 88.62 127 GLN A O 1
ATOM 953 N N . LEU A 1 128 ? -13.305 0.599 30.150 1.00 83.50 128 LEU A N 1
ATOM 954 C CA . LEU A 1 128 ? -13.197 1.564 31.245 1.00 83.50 128 LEU A CA 1
ATOM 955 C C . LEU A 1 128 ? -14.392 2.527 31.284 1.00 83.50 128 LEU A C 1
ATOM 957 O O . LEU A 1 128 ? -14.981 2.729 32.344 1.00 83.50 128 LEU A O 1
ATOM 961 N N . ALA A 1 129 ? -14.796 3.068 30.131 1.00 82.25 129 ALA A N 1
ATOM 962 C CA . ALA A 1 129 ? -15.955 3.955 30.031 1.00 82.25 129 ALA A CA 1
ATOM 963 C C . ALA A 1 129 ? -17.247 3.258 30.496 1.00 82.25 129 ALA A C 1
ATOM 965 O O . ALA A 1 129 ? -18.026 3.830 31.256 1.00 82.25 129 ALA A O 1
ATOM 966 N N . ARG A 1 130 ? -17.445 1.988 30.109 1.00 84.75 130 ARG A N 1
ATOM 967 C CA . ARG A 1 130 ? -18.588 1.170 30.557 1.00 84.75 130 ARG A CA 1
ATOM 968 C C . ARG A 1 130 ? -18.534 0.843 32.048 1.00 84.75 130 ARG A C 1
ATOM 970 O O . ARG A 1 130 ? -19.575 0.811 32.696 1.00 84.75 130 ARG A O 1
ATOM 977 N N . ALA A 1 131 ? -17.345 0.577 32.583 1.00 85.00 131 ALA A N 1
ATOM 978 C CA . ALA A 1 131 ? -17.165 0.294 34.001 1.00 85.00 131 ALA A CA 1
ATOM 979 C C . ALA A 1 131 ? -17.469 1.528 34.862 1.00 85.00 131 ALA A C 1
ATOM 981 O O . ALA A 1 131 ? -18.203 1.406 35.838 1.00 85.00 131 ALA A O 1
ATOM 982 N N . GLY A 1 132 ? -16.974 2.708 34.475 1.00 80.75 132 GLY A N 1
ATOM 983 C CA . GLY A 1 132 ? -17.229 3.950 35.208 1.00 80.75 132 GLY A CA 1
ATOM 984 C C . GLY A 1 132 ? -18.690 4.412 35.164 1.00 80.75 132 GLY A C 1
ATOM 985 O O . GLY A 1 132 ? -19.166 4.984 36.143 1.00 80.75 132 GLY A O 1
ATOM 986 N N . ASP A 1 133 ? -19.413 4.126 34.076 1.00 76.06 133 ASP A N 1
ATOM 987 C CA . ASP A 1 133 ? -20.873 4.308 34.006 1.00 76.06 133 ASP A CA 1
ATOM 988 C C . ASP A 1 133 ? -21.591 3.351 34.977 1.00 76.06 133 ASP A C 1
ATOM 990 O O . ASP A 1 133 ? -22.428 3.765 35.779 1.00 76.06 133 ASP A O 1
ATOM 994 N N . ALA A 1 134 ? -21.195 2.072 34.997 1.00 79.44 134 ALA A N 1
ATOM 995 C CA . ALA A 1 134 ? -21.801 1.063 35.868 1.00 79.44 134 ALA A CA 1
ATOM 996 C C . ALA A 1 134 ? -21.594 1.331 37.372 1.00 79.44 134 ALA A C 1
ATOM 998 O O . ALA A 1 134 ? -22.454 0.973 38.179 1.00 79.44 134 ALA A O 1
ATOM 999 N N . THR A 1 135 ? -20.477 1.949 37.762 1.00 84.06 135 THR A N 1
ATOM 1000 C CA . THR A 1 135 ? -20.180 2.317 39.158 1.00 84.06 135 THR A CA 1
ATOM 1001 C C . THR A 1 135 ? -20.702 3.704 39.548 1.00 84.06 135 THR A C 1
ATOM 1003 O O . THR A 1 135 ? -20.637 4.067 40.721 1.00 84.06 135 THR A O 1
ATOM 1006 N N . GLY A 1 136 ? -21.215 4.492 38.594 1.00 82.44 136 GLY A N 1
ATOM 1007 C CA . GLY A 1 136 ? -21.613 5.889 38.806 1.00 82.44 136 GLY A CA 1
ATOM 1008 C C . GLY A 1 136 ? -20.440 6.848 39.045 1.00 82.44 136 GLY A C 1
ATOM 1009 O O . GLY A 1 136 ? -20.656 7.983 39.469 1.00 82.44 136 GLY A O 1
ATOM 1010 N N . GLN A 1 137 ? -19.204 6.402 38.800 1.00 77.94 137 GLN A N 1
ATOM 1011 C CA . GLN A 1 137 ? -17.983 7.200 38.974 1.00 77.94 137 GLN A CA 1
ATOM 1012 C C . GLN A 1 137 ? -17.747 8.158 37.807 1.00 77.94 137 GLN A C 1
ATOM 1014 O O . GLN A 1 137 ? -17.131 9.210 37.981 1.00 77.94 137 GLN A O 1
ATOM 1019 N N . LEU A 1 138 ? -18.262 7.819 36.627 1.00 78.62 138 LEU A N 1
ATOM 1020 C CA . LEU A 1 138 ? -18.344 8.725 35.493 1.00 78.62 138 LEU A CA 1
ATOM 1021 C C . LEU A 1 138 ? -19.802 9.113 35.282 1.00 78.62 138 LEU A C 1
ATOM 1023 O O . LEU A 1 138 ? -20.688 8.263 35.227 1.00 78.62 138 LEU A O 1
ATOM 1027 N N . SER A 1 139 ? -20.051 10.413 35.124 1.00 88.69 139 SER A N 1
ATOM 1028 C CA . SER A 1 139 ? -21.296 10.836 34.495 1.00 88.69 139 SER A CA 1
ATOM 1029 C C . SER A 1 139 ? -21.344 10.276 33.071 1.00 88.69 139 SER A C 1
ATOM 1031 O O . SER A 1 139 ? -20.302 10.070 32.443 1.00 88.69 139 SER A O 1
ATOM 1033 N N . LEU A 1 140 ? -22.549 10.083 32.534 1.00 80.75 140 LEU A N 1
ATOM 1034 C CA . LEU A 1 140 ? -22.726 9.683 31.136 1.00 80.75 140 LEU A CA 1
ATOM 1035 C C . LEU A 1 140 ? -21.947 10.611 30.183 1.00 80.75 140 LEU A C 1
ATOM 1037 O O . LEU A 1 140 ? -21.274 10.137 29.272 1.00 80.75 140 LEU A O 1
ATOM 1041 N N . ASP A 1 141 ? -21.970 11.921 30.443 1.00 84.88 141 ASP A N 1
ATOM 1042 C CA . ASP A 1 141 ? -21.214 12.913 29.670 1.00 84.88 141 ASP A CA 1
ATOM 1043 C C . ASP A 1 141 ? -19.694 12.699 29.778 1.00 84.88 141 ASP A C 1
ATOM 1045 O O . ASP A 1 141 ? -18.983 12.820 28.783 1.00 84.88 141 ASP A O 1
ATOM 1049 N N . GLY A 1 142 ? -19.191 12.333 30.962 1.00 85.75 142 GLY A N 1
ATOM 1050 C CA . GLY A 1 142 ? -17.776 12.025 31.176 1.00 85.75 142 GLY A CA 1
ATOM 1051 C C . GLY A 1 142 ? -17.329 10.745 30.466 1.00 85.75 142 GLY A C 1
ATOM 1052 O O . GLY A 1 142 ? -16.241 10.706 29.895 1.00 85.75 142 GLY A O 1
ATOM 1053 N N . ALA A 1 143 ? -18.175 9.711 30.443 1.00 81.19 143 ALA A N 1
ATOM 1054 C CA . ALA A 1 143 ? -17.902 8.482 29.699 1.00 81.19 143 ALA A CA 1
ATOM 1055 C C . ALA A 1 143 ? -17.866 8.732 28.179 1.00 81.19 143 ALA A C 1
ATOM 1057 O O . ALA A 1 143 ? -16.987 8.212 27.488 1.00 81.19 143 ALA A O 1
ATOM 1058 N N . LEU A 1 144 ? -18.779 9.566 27.666 1.00 84.62 144 LEU A N 1
ATOM 1059 C CA . LEU A 1 144 ? -18.816 9.958 26.255 1.00 84.62 144 LEU A CA 1
ATOM 1060 C C . LEU A 1 144 ? -17.608 10.821 25.856 1.00 84.62 144 LEU A C 1
ATOM 1062 O O . LEU A 1 144 ? -17.017 10.571 24.804 1.00 84.62 144 LEU A O 1
ATOM 1066 N N . ASP A 1 145 ? -17.203 11.787 26.688 1.00 88.44 145 ASP A N 1
ATOM 1067 C CA . ASP A 1 145 ? -16.004 12.602 26.439 1.00 88.44 145 ASP A CA 1
ATOM 1068 C C . ASP A 1 145 ? -14.731 11.744 26.430 1.00 88.44 145 ASP A C 1
ATOM 1070 O O . ASP A 1 145 ? -13.911 11.851 25.514 1.00 88.44 145 ASP A O 1
ATOM 1074 N N . LEU A 1 146 ? -14.594 10.820 27.389 1.00 84.81 146 LEU A N 1
ATOM 1075 C CA . LEU A 1 146 ? -13.472 9.881 27.427 1.00 84.81 146 LEU A CA 1
ATOM 1076 C C . LEU A 1 146 ? -13.422 9.023 26.155 1.00 84.81 146 LEU A C 1
ATOM 1078 O O . LEU A 1 146 ? -12.362 8.901 25.535 1.00 84.81 146 LEU A O 1
ATOM 1082 N N . GLN A 1 147 ? -14.564 8.472 25.735 1.00 86.25 147 GLN A N 1
ATOM 1083 C CA . GLN A 1 147 ? -14.664 7.692 24.503 1.00 86.25 147 GLN A CA 1
ATOM 1084 C C . GLN A 1 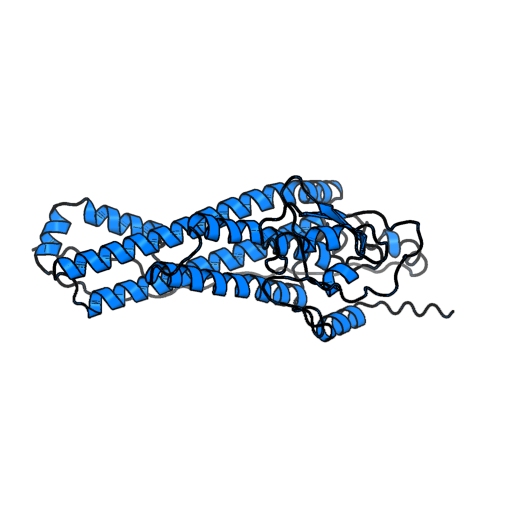147 ? -14.250 8.522 23.278 1.00 86.25 147 GLN A C 1
ATOM 1086 O O . GLN A 1 147 ? -13.477 8.046 22.444 1.00 86.25 147 GLN A O 1
ATOM 1091 N N . GLU A 1 148 ? -14.708 9.771 23.165 1.00 90.00 148 GLU A N 1
ATOM 1092 C CA . GLU A 1 148 ? -14.345 10.648 22.050 1.00 90.00 148 GLU A CA 1
ATOM 1093 C C . GLU A 1 148 ? -12.851 11.023 22.060 1.00 90.00 148 GLU A C 1
ATOM 1095 O O . GLU A 1 148 ? -12.202 11.036 21.008 1.00 90.00 148 GLU A O 1
ATOM 1100 N N . ARG A 1 149 ? -12.267 11.291 23.235 1.00 90.25 149 ARG A N 1
ATOM 1101 C CA . ARG A 1 149 ? -10.828 11.571 23.381 1.00 90.25 149 ARG A CA 1
ATOM 1102 C C . ARG A 1 149 ? -9.985 10.392 22.905 1.00 90.25 149 ARG A C 1
ATOM 1104 O O . ARG A 1 149 ? -9.088 10.585 22.082 1.00 90.25 149 ARG A O 1
ATOM 1111 N N . VAL A 1 150 ? -10.299 9.183 23.368 1.00 87.75 150 VAL A N 1
ATOM 1112 C CA . VAL A 1 150 ? -9.588 7.963 22.957 1.00 87.75 150 VAL A CA 1
ATOM 1113 C C . VAL A 1 150 ? -9.770 7.723 21.464 1.00 87.75 150 VAL A C 1
ATOM 1115 O O . VAL A 1 150 ? -8.789 7.452 20.773 1.00 87.75 150 VAL A O 1
ATOM 1118 N N . TRP A 1 151 ? -10.987 7.894 20.935 1.00 90.50 151 TRP A N 1
ATOM 1119 C CA . TRP A 1 151 ? -11.241 7.766 19.501 1.00 90.50 151 TRP A CA 1
ATOM 1120 C C . TRP A 1 151 ? -10.289 8.646 18.687 1.00 90.50 151 TRP A C 1
ATOM 1122 O O . TRP A 1 151 ? -9.657 8.172 17.743 1.00 90.50 151 TRP A O 1
ATOM 1132 N N . ARG A 1 152 ? -10.153 9.927 19.056 1.00 92.56 152 ARG A N 1
ATOM 1133 C CA . ARG A 1 152 ? -9.281 10.876 18.347 1.00 92.56 152 ARG A CA 1
ATOM 1134 C C . ARG A 1 152 ? -7.807 10.471 18.412 1.00 92.56 152 ARG A C 1
ATOM 1136 O O . ARG A 1 152 ? -7.104 10.668 17.422 1.00 92.56 152 ARG A O 1
ATOM 1143 N N . ILE A 1 153 ? -7.349 9.914 19.536 1.00 92.06 153 ILE A N 1
ATOM 1144 C CA . ILE A 1 153 ? -5.975 9.410 19.706 1.00 92.06 153 ILE A CA 1
ATOM 1145 C C . ILE A 1 153 ? -5.741 8.214 18.779 1.00 92.06 153 ILE A C 1
ATOM 1147 O O . ILE A 1 153 ? -4.875 8.283 17.910 1.00 92.06 153 ILE A O 1
ATOM 1151 N N . VAL A 1 154 ? -6.584 7.184 18.868 1.00 91.75 154 VAL A N 1
ATOM 1152 C CA . VAL A 1 154 ? -6.490 5.971 18.037 1.00 91.75 154 VAL A CA 1
ATOM 1153 C C . VAL A 1 154 ? -6.590 6.313 16.549 1.00 91.75 154 VAL A C 1
ATOM 1155 O O . VAL A 1 154 ? -5.821 5.816 15.726 1.00 91.75 154 VAL A O 1
ATOM 1158 N N . GLU A 1 155 ? -7.506 7.209 16.174 1.00 94.06 155 GLU A N 1
ATOM 1159 C CA . GLU A 1 155 ? -7.628 7.695 14.802 1.00 94.06 155 GLU A CA 1
ATOM 1160 C C . GLU A 1 155 ? -6.350 8.405 14.330 1.00 94.06 155 GLU A C 1
ATOM 1162 O O . GLU A 1 155 ? -5.875 8.149 13.217 1.00 94.06 155 GLU A O 1
ATOM 1167 N N . ARG A 1 156 ? -5.800 9.318 15.138 1.00 95.44 156 ARG A N 1
ATOM 1168 C CA . ARG A 1 156 ? -4.572 10.056 14.816 1.00 95.44 156 ARG A CA 1
ATOM 1169 C C . ARG A 1 156 ? -3.399 9.096 14.629 1.00 95.44 156 ARG A C 1
ATOM 1171 O O . ARG A 1 156 ? -2.689 9.208 13.624 1.00 95.44 156 ARG A O 1
ATOM 1178 N N . ASP A 1 157 ? -3.234 8.157 15.548 1.00 94.81 157 ASP A N 1
ATOM 1179 C CA . ASP A 1 157 ? -2.093 7.248 15.597 1.00 94.81 157 ASP A CA 1
ATOM 1180 C C . ASP A 1 157 ? -2.168 6.243 14.442 1.00 94.81 157 ASP A C 1
ATOM 1182 O O . ASP A 1 157 ? -1.229 6.148 13.645 1.00 94.81 157 ASP A O 1
ATOM 1186 N N . ALA A 1 158 ? -3.338 5.641 14.201 1.00 94.56 158 ALA A N 1
ATOM 1187 C CA . ALA A 1 158 ? -3.558 4.778 13.042 1.00 94.56 158 ALA A CA 1
ATOM 1188 C C . ALA A 1 158 ? -3.350 5.516 11.709 1.00 94.56 158 ALA A C 1
ATOM 1190 O O . ALA A 1 158 ? -2.773 4.971 10.761 1.00 94.56 158 ALA A O 1
ATOM 1191 N N . ARG A 1 159 ? -3.780 6.783 11.599 1.00 96.06 159 ARG A N 1
ATOM 1192 C CA . ARG A 1 159 ? -3.514 7.604 10.403 1.00 96.06 159 ARG A CA 1
ATOM 1193 C C . ARG A 1 159 ? -2.020 7.844 10.201 1.00 96.06 159 ARG A C 1
ATOM 1195 O O . ARG A 1 159 ? -1.598 7.886 9.040 1.00 96.06 159 ARG A O 1
ATOM 1202 N N . SER A 1 160 ? -1.266 8.045 11.279 1.00 96.75 160 SER A N 1
ATOM 1203 C CA . SER A 1 160 ? 0.182 8.257 11.252 1.00 96.75 160 SER A CA 1
ATOM 1204 C C . SER A 1 160 ? 0.912 6.993 10.798 1.00 96.75 160 SER A C 1
ATOM 1206 O O . SER A 1 160 ? 1.582 7.018 9.763 1.00 96.75 160 SER A O 1
ATOM 1208 N N . VAL A 1 161 ? 0.662 5.871 11.478 1.00 97.56 161 VAL A N 1
ATOM 1209 C CA . VAL A 1 161 ? 1.239 4.553 11.179 1.00 97.56 161 VAL A CA 1
ATOM 1210 C C . VAL A 1 161 ? 0.939 4.130 9.738 1.00 97.56 161 VAL A C 1
ATOM 1212 O O . VAL A 1 161 ? 1.850 3.799 8.981 1.00 97.56 161 VAL A O 1
ATOM 1215 N N . LEU A 1 162 ? -0.316 4.249 9.282 1.00 97.31 162 LEU A N 1
ATOM 1216 C CA . LEU A 1 162 ? -0.674 3.935 7.892 1.00 97.31 162 LEU A CA 1
ATOM 1217 C C . LEU A 1 162 ? 0.061 4.822 6.882 1.00 97.31 162 LEU A C 1
ATOM 1219 O O . LEU A 1 162 ? 0.445 4.347 5.814 1.00 97.31 162 LEU A O 1
ATOM 1223 N N . ARG A 1 163 ? 0.223 6.117 7.172 1.00 97.81 163 ARG A N 1
ATOM 1224 C CA . ARG A 1 163 ? 0.917 7.044 6.269 1.00 97.81 163 ARG A CA 1
ATOM 1225 C C . ARG A 1 163 ? 2.386 6.663 6.137 1.00 97.81 163 ARG A C 1
ATOM 1227 O O . ARG A 1 163 ? 2.883 6.628 5.010 1.00 97.81 163 ARG A O 1
ATOM 1234 N N . GLU A 1 164 ? 3.054 6.398 7.256 1.00 98.06 164 GLU A N 1
ATOM 1235 C CA . GLU A 1 164 ? 4.478 6.074 7.256 1.00 98.06 164 GLU A CA 1
ATOM 1236 C C . GLU A 1 164 ? 4.733 4.704 6.628 1.00 98.06 164 GLU A C 1
ATOM 1238 O O . GLU A 1 164 ? 5.527 4.613 5.696 1.00 98.06 164 GLU A O 1
ATOM 1243 N N . ALA A 1 165 ? 3.954 3.680 6.984 1.00 98.25 165 ALA A N 1
ATOM 1244 C CA . ALA A 1 165 ? 4.089 2.355 6.385 1.00 98.25 165 ALA A CA 1
ATOM 1245 C C . ALA A 1 165 ? 3.878 2.378 4.859 1.00 98.25 165 ALA A C 1
ATOM 1247 O O . ALA A 1 165 ? 4.632 1.771 4.097 1.00 98.25 165 ALA A O 1
ATOM 1248 N N . TYR A 1 166 ? 2.895 3.137 4.361 1.00 98.38 166 TYR A N 1
ATOM 1249 C CA . TYR A 1 166 ? 2.704 3.304 2.915 1.00 98.38 166 TYR A CA 1
ATOM 1250 C C . TYR A 1 166 ? 3.877 4.027 2.249 1.00 98.38 166 TYR A C 1
ATOM 1252 O O . TYR A 1 166 ? 4.286 3.655 1.144 1.00 98.38 166 TYR A O 1
ATOM 1260 N N . ARG A 1 167 ? 4.402 5.074 2.894 1.00 98.12 167 ARG A N 1
ATOM 1261 C CA . ARG A 1 167 ? 5.566 5.819 2.409 1.00 98.12 167 ARG A CA 1
ATOM 1262 C C . ARG A 1 167 ? 6.793 4.927 2.335 1.00 98.12 167 ARG A C 1
ATOM 1264 O O . ARG A 1 167 ? 7.464 4.935 1.303 1.00 98.12 167 ARG A O 1
ATOM 1271 N N . GLU A 1 168 ? 7.069 4.164 3.382 1.00 98.00 168 GLU A N 1
ATOM 1272 C CA . GLU A 1 168 ? 8.202 3.256 3.408 1.00 98.00 168 GLU A CA 1
ATOM 1273 C C . GLU A 1 168 ? 8.042 2.162 2.353 1.00 98.00 168 GLU A C 1
ATOM 1275 O O . GLU A 1 168 ? 8.930 2.012 1.516 1.00 98.00 168 GLU A O 1
ATOM 1280 N N . ALA A 1 169 ? 6.887 1.490 2.278 1.00 98.44 169 ALA A N 1
ATOM 1281 C CA . ALA A 1 169 ? 6.624 0.473 1.258 1.00 98.44 169 ALA A CA 1
ATOM 1282 C C . ALA A 1 169 ? 6.855 1.013 -0.163 1.00 98.44 169 ALA A C 1
ATOM 1284 O O . ALA A 1 169 ? 7.498 0.357 -0.985 1.00 98.44 169 ALA A O 1
ATOM 1285 N N . TRP A 1 170 ? 6.391 2.234 -0.449 1.00 98.12 170 TRP A N 1
ATOM 1286 C CA . TRP A 1 170 ? 6.641 2.901 -1.726 1.00 98.12 170 TRP A CA 1
ATOM 1287 C C . TRP A 1 170 ? 8.133 3.123 -1.977 1.00 98.12 170 TRP A C 1
ATOM 1289 O O . TRP A 1 170 ? 8.622 2.839 -3.070 1.00 98.12 170 TRP A O 1
ATOM 1299 N N . MET A 1 171 ? 8.866 3.621 -0.979 1.00 97.50 171 MET A N 1
ATOM 1300 C CA . MET A 1 171 ? 10.308 3.835 -1.087 1.00 97.50 171 MET A CA 1
ATOM 1301 C C . MET A 1 171 ? 11.058 2.521 -1.311 1.00 97.50 171 MET A C 1
ATOM 1303 O O . MET A 1 171 ? 11.863 2.472 -2.236 1.00 97.50 171 MET A O 1
ATOM 1307 N N . ARG A 1 172 ? 10.724 1.441 -0.592 1.00 97.50 172 ARG A N 1
ATOM 1308 C CA . ARG A 1 172 ? 11.268 0.092 -0.840 1.00 97.50 172 ARG A CA 1
ATOM 1309 C C . ARG A 1 172 ? 10.998 -0.376 -2.267 1.00 97.50 172 ARG A C 1
ATOM 1311 O O . ARG A 1 172 ? 11.875 -0.938 -2.913 1.00 97.50 172 ARG A O 1
ATOM 1318 N N . GLY A 1 173 ? 9.813 -0.080 -2.796 1.00 97.25 173 GLY A N 1
ATOM 1319 C CA . GLY A 1 173 ? 9.479 -0.323 -4.197 1.00 97.25 173 GLY A CA 1
ATOM 1320 C C . GLY A 1 173 ? 10.417 0.400 -5.163 1.00 97.25 173 GLY A C 1
ATOM 1321 O O . GLY A 1 173 ? 10.907 -0.190 -6.124 1.00 97.25 173 GLY A O 1
ATOM 1322 N N . ARG A 1 174 ? 10.710 1.677 -4.897 1.00 96.00 174 ARG A N 1
ATOM 1323 C CA . ARG A 1 174 ? 11.645 2.473 -5.708 1.00 96.00 174 ARG A CA 1
ATOM 1324 C C . ARG A 1 174 ? 13.079 1.957 -5.596 1.00 96.00 174 ARG A C 1
ATOM 1326 O O . ARG A 1 174 ? 13.744 1.830 -6.621 1.00 96.00 174 ARG A O 1
ATOM 1333 N N . GLU A 1 175 ? 13.518 1.572 -4.398 1.00 93.81 175 GLU A N 1
ATOM 1334 C CA . GLU A 1 175 ? 14.808 0.902 -4.186 1.00 93.81 175 GLU A CA 1
ATOM 1335 C C . GLU A 1 175 ? 14.885 -0.404 -4.992 1.00 93.81 175 GLU A C 1
ATOM 1337 O O . GLU A 1 175 ? 15.868 -0.636 -5.691 1.00 93.81 175 GLU A O 1
ATOM 1342 N N . ALA A 1 176 ? 13.808 -1.198 -5.015 1.00 93.62 176 ALA A N 1
ATOM 1343 C CA . ALA A 1 176 ? 13.699 -2.405 -5.838 1.00 93.62 176 ALA A CA 1
ATOM 1344 C C . ALA A 1 176 ? 13.743 -2.126 -7.355 1.00 93.62 176 ALA A C 1
ATOM 1346 O O . ALA A 1 176 ? 14.014 -3.032 -8.144 1.00 93.62 176 ALA A O 1
ATOM 1347 N N . ALA A 1 177 ? 13.478 -0.890 -7.785 1.00 92.44 177 ALA A N 1
ATOM 1348 C CA . ALA A 1 177 ? 13.669 -0.438 -9.163 1.00 92.44 177 ALA A CA 1
ATOM 1349 C C . ALA A 1 177 ? 15.069 0.158 -9.421 1.00 92.44 177 ALA A C 1
ATOM 1351 O O . ALA A 1 177 ? 15.378 0.498 -10.563 1.00 92.44 177 ALA A O 1
ATOM 1352 N N . GLY A 1 178 ? 15.917 0.270 -8.391 1.00 90.75 178 GLY A N 1
ATOM 1353 C CA . GLY A 1 178 ? 17.221 0.940 -8.447 1.00 90.75 178 GLY A CA 1
ATOM 1354 C C . GLY A 1 178 ? 17.121 2.468 -8.460 1.00 90.75 178 GLY A C 1
ATOM 1355 O O . GLY A 1 178 ? 17.971 3.134 -9.041 1.00 90.75 178 GLY A O 1
ATOM 1356 N N . VAL A 1 179 ? 16.054 3.037 -7.890 1.00 90.75 179 VAL A N 1
ATOM 1357 C CA . VAL A 1 179 ? 15.850 4.488 -7.815 1.00 90.75 179 VAL A CA 1
ATOM 1358 C C . VAL A 1 179 ? 15.845 4.940 -6.359 1.00 90.75 179 VAL A C 1
ATOM 1360 O O . VAL A 1 179 ? 14.912 4.665 -5.609 1.00 90.75 179 VAL A O 1
ATOM 1363 N N . HIS A 1 180 ? 16.867 5.705 -5.987 1.00 90.94 180 HIS A N 1
ATOM 1364 C CA . HIS A 1 180 ? 17.128 6.163 -4.618 1.00 90.94 180 HIS A CA 1
ATOM 1365 C C . HIS A 1 180 ? 16.922 7.673 -4.428 1.00 90.94 180 HIS A C 1
ATOM 1367 O O . HIS A 1 180 ? 16.996 8.183 -3.313 1.00 90.94 180 HIS A O 1
ATOM 1373 N N . SER A 1 181 ? 16.634 8.412 -5.503 1.00 89.06 181 SER A N 1
ATOM 1374 C CA . SER A 1 181 ? 16.301 9.838 -5.420 1.00 89.06 181 SER A CA 1
ATOM 1375 C C . SER A 1 181 ? 15.014 10.079 -4.610 1.00 89.06 181 SER A C 1
ATOM 1377 O O . SER A 1 181 ? 14.192 9.172 -4.494 1.00 89.06 181 SER A O 1
ATOM 1379 N N . PRO A 1 182 ? 14.751 11.283 -4.072 1.00 92.06 182 PRO A N 1
ATOM 1380 C CA . PRO A 1 182 ? 13.482 11.589 -3.400 1.00 92.06 182 PRO A CA 1
ATOM 1381 C C . PRO A 1 182 ? 12.246 11.420 -4.304 1.00 92.06 182 PRO A C 1
ATOM 1383 O O . PRO A 1 182 ? 12.350 11.491 -5.529 1.00 92.06 182 PRO A O 1
ATOM 1386 N N . MET A 1 183 ? 11.063 11.208 -3.710 1.00 93.94 183 MET A N 1
ATOM 1387 C CA . MET A 1 183 ? 9.810 11.089 -4.475 1.00 93.94 183 MET A CA 1
ATOM 1388 C C . MET A 1 183 ? 9.462 12.394 -5.188 1.00 93.94 183 MET A C 1
ATOM 1390 O O . MET A 1 183 ? 9.491 13.476 -4.589 1.00 93.94 183 MET A O 1
ATOM 1394 N N . ARG A 1 184 ? 9.017 12.276 -6.438 1.00 90.81 184 A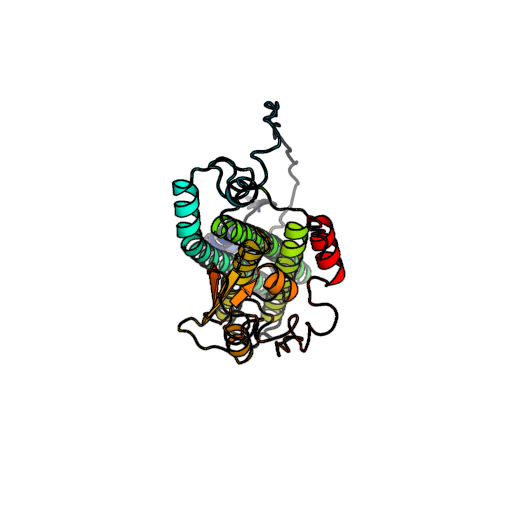RG A N 1
ATOM 1395 C CA . ARG A 1 184 ? 8.453 13.382 -7.211 1.00 90.81 184 ARG A CA 1
ATOM 1396 C C . ARG A 1 184 ? 7.077 13.784 -6.680 1.00 90.81 184 ARG A C 1
ATOM 1398 O O . ARG A 1 184 ? 6.411 13.052 -5.949 1.00 90.81 184 ARG A O 1
ATOM 1405 N N . ALA A 1 185 ? 6.633 14.982 -7.052 1.00 90.94 185 ALA A N 1
ATOM 1406 C CA . ALA A 1 185 ? 5.362 15.531 -6.582 1.00 90.94 185 ALA A CA 1
ATOM 1407 C C . ALA A 1 185 ? 4.137 14.720 -7.047 1.00 90.94 185 ALA A C 1
ATOM 1409 O O . ALA A 1 185 ? 3.156 14.620 -6.315 1.00 90.94 185 ALA A O 1
ATOM 1410 N N . ASP A 1 186 ? 4.173 14.143 -8.247 1.00 87.19 186 ASP A N 1
ATOM 1411 C CA . ASP A 1 186 ? 3.124 13.265 -8.769 1.00 87.19 186 ASP A CA 1
ATOM 1412 C C . ASP A 1 186 ? 3.079 11.919 -8.034 1.00 87.19 186 ASP A C 1
ATOM 1414 O O . ASP A 1 186 ? 1.994 11.474 -7.662 1.00 87.19 186 ASP A O 1
ATOM 1418 N N . GLU A 1 187 ? 4.241 11.335 -7.730 1.00 92.38 187 GLU A N 1
ATOM 1419 C CA . GLU A 1 187 ? 4.360 10.125 -6.902 1.00 92.38 187 GLU A CA 1
ATOM 1420 C C . GLU A 1 187 ? 3.794 10.355 -5.496 1.00 92.38 187 GLU A C 1
ATOM 1422 O O . GLU A 1 187 ? 2.960 9.578 -5.037 1.00 92.38 187 GLU A O 1
ATOM 1427 N N . LYS A 1 188 ? 4.150 11.476 -4.848 1.00 95.81 188 LYS A N 1
ATOM 1428 C CA . LYS A 1 188 ? 3.600 11.860 -3.534 1.00 95.81 188 LYS A CA 1
ATOM 1429 C C . LYS A 1 188 ? 2.072 11.952 -3.557 1.00 95.81 188 LYS A C 1
ATOM 1431 O O . LYS A 1 188 ? 1.414 11.403 -2.680 1.00 95.81 188 LYS A O 1
ATOM 1436 N N . ARG A 1 189 ? 1.495 12.594 -4.582 1.00 91.88 189 ARG A N 1
ATOM 1437 C CA . ARG A 1 189 ? 0.030 12.689 -4.747 1.00 91.88 189 ARG A CA 1
ATOM 1438 C C . ARG A 1 189 ? -0.616 11.324 -4.959 1.00 91.88 189 ARG A C 1
ATOM 1440 O O . ARG A 1 189 ? -1.747 11.106 -4.530 1.00 91.88 189 ARG A O 1
ATOM 1447 N N . GLN A 1 190 ? 0.056 10.421 -5.669 1.00 90.69 190 GLN A N 1
ATOM 1448 C CA . GLN A 1 190 ? -0.452 9.074 -5.890 1.00 90.69 190 GLN A CA 1
ATOM 1449 C C . GLN A 1 190 ? -0.430 8.251 -4.602 1.00 90.69 190 GLN A C 1
ATOM 1451 O O . GLN A 1 190 ? -1.455 7.671 -4.247 1.00 90.69 190 GLN A O 1
ATOM 1456 N N . LEU A 1 191 ? 0.688 8.267 -3.880 1.00 95.38 191 LEU A N 1
ATOM 1457 C CA . LEU A 1 191 ? 0.831 7.645 -2.569 1.00 95.38 191 LEU A CA 1
ATOM 1458 C C . LEU A 1 191 ? -0.223 8.163 -1.578 1.00 95.38 191 LEU A C 1
ATOM 1460 O O . LEU A 1 191 ? -0.878 7.377 -0.896 1.00 95.38 191 LEU A O 1
ATOM 1464 N N . GLU A 1 192 ? -0.457 9.476 -1.566 1.00 95.38 192 GLU A N 1
ATOM 1465 C CA . GLU A 1 192 ? -1.467 10.114 -0.721 1.00 95.38 192 GLU A CA 1
ATOM 1466 C C . GLU A 1 192 ? -2.880 9.594 -0.968 1.00 95.38 192 GLU A C 1
ATOM 1468 O O . GLU A 1 192 ? -3.621 9.318 -0.023 1.00 95.38 192 GLU A O 1
ATOM 1473 N N . LYS A 1 193 ? -3.257 9.383 -2.231 1.00 92.56 193 LYS A N 1
ATOM 1474 C CA . LYS A 1 193 ? -4.544 8.756 -2.556 1.00 92.56 193 LYS A CA 1
ATOM 1475 C C . LYS A 1 193 ? -4.638 7.327 -2.022 1.00 92.56 193 LYS A C 1
ATOM 1477 O O . LYS A 1 193 ? -5.720 6.920 -1.601 1.00 92.56 193 LYS A O 1
ATOM 1482 N N . MET A 1 194 ? -3.537 6.574 -2.052 1.00 94.62 194 MET A N 1
ATOM 1483 C CA . MET A 1 194 ? -3.510 5.182 -1.601 1.00 94.62 194 MET A CA 1
ATOM 1484 C C . MET A 1 194 ? -3.701 5.077 -0.088 1.00 94.62 194 MET A C 1
ATOM 1486 O O . MET A 1 194 ? -4.631 4.394 0.341 1.00 94.62 194 MET A O 1
ATOM 1490 N N . TYR A 1 195 ? -2.910 5.793 0.720 1.00 94.81 195 TYR A N 1
ATOM 1491 C CA . TYR A 1 195 ? -3.067 5.698 2.175 1.00 94.81 195 TYR A CA 1
ATOM 1492 C C . TYR A 1 195 ? -4.363 6.355 2.665 1.00 94.81 195 TYR A C 1
ATOM 1494 O O . TYR A 1 195 ? -4.961 5.853 3.610 1.00 94.81 195 TYR A O 1
ATOM 1502 N N . ARG A 1 196 ? -4.876 7.415 2.014 1.00 94.38 196 ARG A N 1
ATOM 1503 C CA . ARG A 1 196 ? -6.188 7.996 2.377 1.00 94.38 196 ARG A CA 1
ATOM 1504 C C . ARG A 1 196 ? -7.327 6.994 2.210 1.00 94.38 196 ARG A C 1
ATOM 1506 O O . ARG A 1 196 ? -8.233 6.954 3.038 1.00 94.38 196 ARG A O 1
ATOM 1513 N N . ALA A 1 197 ? -7.281 6.173 1.159 1.00 91.81 197 ALA A N 1
ATOM 1514 C CA . ALA A 1 197 ? -8.264 5.112 0.969 1.00 91.81 197 ALA A CA 1
ATOM 1515 C C . ALA A 1 197 ? -8.212 4.082 2.112 1.00 91.81 197 ALA A C 1
ATOM 1517 O O . ALA A 1 197 ? -9.263 3.665 2.592 1.00 91.81 197 ALA A O 1
ATOM 1518 N N . GLN A 1 198 ? -7.012 3.728 2.587 1.00 95.12 198 GLN A N 1
ATOM 1519 C CA . GLN A 1 198 ? -6.858 2.824 3.730 1.00 95.12 198 GLN A CA 1
ATOM 1520 C C . GLN A 1 198 ? -7.280 3.445 5.057 1.00 95.12 198 GLN A C 1
ATOM 1522 O O . GLN A 1 198 ? -7.964 2.784 5.828 1.00 95.12 198 GLN A O 1
ATOM 1527 N N . GLN A 1 199 ? -6.939 4.711 5.304 1.00 95.06 199 GLN A N 1
ATOM 1528 C CA . GLN A 1 199 ? -7.375 5.435 6.500 1.00 95.06 199 GLN A CA 1
ATOM 1529 C C . GLN A 1 199 ? -8.902 5.431 6.600 1.00 95.06 199 GLN A C 1
ATOM 1531 O O . GLN A 1 199 ? -9.449 5.034 7.621 1.00 95.06 199 GLN A O 1
ATOM 1536 N N . ASN A 1 200 ? -9.604 5.759 5.512 1.00 94.19 200 ASN A N 1
ATOM 1537 C CA . ASN A 1 200 ? -11.067 5.696 5.487 1.00 94.19 200 ASN A CA 1
ATOM 1538 C C . ASN A 1 200 ? -11.592 4.271 5.734 1.00 94.19 200 ASN A C 1
ATOM 1540 O O . ASN A 1 200 ? -12.592 4.088 6.425 1.00 94.19 200 ASN A O 1
ATOM 1544 N N . TYR A 1 201 ? -10.919 3.253 5.189 1.00 93.31 201 TYR A N 1
ATOM 1545 C CA . TYR A 1 201 ? -11.292 1.859 5.420 1.00 93.31 201 TYR A CA 1
ATOM 1546 C C . TYR A 1 201 ? -11.088 1.426 6.884 1.00 93.31 201 TYR A C 1
ATOM 1548 O O . TYR A 1 201 ? -11.887 0.635 7.388 1.00 93.31 201 TYR A O 1
ATOM 1556 N N . PHE A 1 202 ? -10.057 1.947 7.562 1.00 94.38 202 PHE A N 1
ATOM 1557 C CA . PHE A 1 202 ? -9.777 1.736 8.990 1.00 94.38 202 PHE A CA 1
ATOM 1558 C C . PHE A 1 202 ? -10.769 2.455 9.901 1.00 94.38 202 PHE A C 1
ATOM 1560 O O . PHE A 1 202 ? -11.292 1.845 10.824 1.00 94.38 202 PHE A O 1
ATOM 1567 N N . LEU A 1 203 ? -11.156 3.691 9.590 1.00 92.00 203 LEU A N 1
ATOM 1568 C CA . LEU A 1 203 ? -12.219 4.367 10.344 1.00 92.00 203 LEU A CA 1
ATOM 1569 C C . LEU A 1 203 ? -13.541 3.595 10.287 1.00 92.00 203 LEU A C 1
ATOM 1571 O O . LEU A 1 203 ? -14.256 3.510 11.280 1.00 92.00 203 LEU A O 1
ATOM 1575 N N . ASN A 1 204 ? -13.850 2.976 9.146 1.00 94.44 204 ASN A N 1
ATOM 1576 C CA . ASN A 1 204 ? -15.008 2.089 9.050 1.00 94.44 204 ASN A CA 1
ATOM 1577 C C . ASN A 1 204 ? -14.837 0.810 9.885 1.00 94.44 204 ASN A C 1
ATOM 1579 O O . ASN A 1 204 ? -15.833 0.275 10.349 1.00 94.44 204 ASN A O 1
ATOM 1583 N N . LEU A 1 205 ? -13.609 0.311 10.080 1.00 94.81 205 LEU A N 1
ATOM 1584 C CA . LEU A 1 205 ? -13.339 -0.814 10.983 1.00 94.81 205 LEU A CA 1
ATOM 1585 C C . LEU A 1 205 ? -13.647 -0.427 12.430 1.00 94.81 205 LEU A C 1
ATOM 1587 O O . LEU A 1 205 ? -14.335 -1.183 13.109 1.00 94.81 205 LEU A O 1
ATOM 1591 N N . LEU A 1 206 ? -13.195 0.750 12.872 1.00 92.12 206 LEU A N 1
ATOM 1592 C CA . LEU A 1 206 ? -13.463 1.241 14.225 1.00 92.12 206 LEU A CA 1
ATOM 1593 C C . LEU A 1 206 ? -14.970 1.416 14.476 1.00 92.12 206 LEU A C 1
ATOM 1595 O O . LEU A 1 206 ? -15.479 0.932 15.482 1.00 92.12 206 LEU A O 1
ATOM 1599 N N . LYS A 1 207 ? -15.708 1.994 13.517 1.00 93.06 207 LYS A N 1
ATOM 1600 C CA . LYS A 1 207 ? -17.180 2.100 13.586 1.00 93.06 207 LYS A CA 1
ATOM 1601 C C . LYS A 1 207 ? -17.865 0.737 13.623 1.00 93.06 207 LYS A C 1
ATOM 1603 O O . LYS A 1 207 ? -18.784 0.517 14.404 1.00 93.06 207 LYS A O 1
ATOM 1608 N N . ASP A 1 208 ? -17.415 -0.196 12.782 1.00 95.00 208 ASP A N 1
ATOM 1609 C CA . ASP A 1 208 ? -17.962 -1.555 12.759 1.00 95.00 208 ASP A CA 1
ATOM 1610 C C . ASP A 1 208 ? -17.739 -2.290 14.085 1.00 95.00 208 ASP A C 1
ATOM 1612 O O . ASP A 1 208 ? -18.538 -3.151 14.455 1.00 95.00 208 ASP A O 1
ATOM 1616 N N . LYS A 1 209 ? -16.657 -1.963 14.791 1.00 91.56 209 LYS A N 1
ATOM 1617 C CA . LYS A 1 209 ? -16.342 -2.497 16.113 1.00 91.56 209 LYS A CA 1
ATOM 1618 C C . LYS A 1 209 ? -17.180 -1.854 17.207 1.00 91.56 209 LYS A C 1
ATOM 1620 O O . LYS A 1 209 ? -17.758 -2.580 18.007 1.00 91.56 209 LYS A O 1
ATOM 1625 N N . GLU A 1 210 ? -17.306 -0.532 17.192 1.00 89.94 210 GLU A N 1
ATOM 1626 C CA . GLU A 1 210 ? -18.176 0.219 18.101 1.00 89.94 210 GLU A CA 1
ATOM 1627 C C . GLU A 1 210 ? -19.630 -0.277 18.038 1.00 89.94 210 GLU A C 1
ATOM 1629 O O . GLU A 1 210 ? -20.253 -0.518 19.070 1.00 89.94 210 GLU A O 1
ATOM 1634 N N . HIS A 1 211 ? -20.156 -0.494 16.829 1.00 92.38 211 HIS A N 1
ATOM 1635 C CA . HIS A 1 211 ? -21.543 -0.917 16.621 1.00 92.38 211 HIS A CA 1
ATOM 1636 C C . HIS A 1 211 ? -21.746 -2.438 16.556 1.00 92.38 211 HIS A C 1
ATOM 1638 O O . HIS A 1 211 ? -22.882 -2.897 16.438 1.00 92.38 211 HIS A O 1
ATOM 1644 N N . GLY A 1 212 ? -20.675 -3.236 16.572 1.00 93.62 212 GLY A N 1
ATOM 1645 C CA . GLY A 1 212 ? -20.762 -4.688 16.384 1.00 93.62 212 GLY A CA 1
ATOM 1646 C C . GLY A 1 212 ? -21.319 -5.115 15.014 1.00 93.62 212 GLY A C 1
ATOM 1647 O O . GLY A 1 212 ? -21.898 -6.193 14.892 1.00 93.62 212 GLY A O 1
ATOM 1648 N N . THR A 1 213 ? -21.174 -4.286 13.973 1.00 95.19 213 THR A N 1
ATOM 1649 C CA . THR A 1 213 ? -21.719 -4.521 12.617 1.00 95.19 213 THR A CA 1
ATOM 1650 C C . THR A 1 213 ? -20.737 -5.200 11.658 1.00 95.19 213 THR A C 1
ATOM 1652 O O . THR A 1 213 ? -21.098 -5.538 10.525 1.00 95.19 213 THR A O 1
ATOM 1655 N N . GLY A 1 214 ? -19.491 -5.417 12.088 1.00 93.56 214 GLY A N 1
ATOM 1656 C CA . GLY A 1 214 ? -18.440 -6.027 11.276 1.00 93.56 214 GLY A CA 1
ATOM 1657 C C . GLY A 1 214 ? -18.749 -7.471 10.868 1.00 93.56 214 GLY A C 1
ATOM 1658 O O . GLY A 1 214 ? -18.863 -8.359 11.704 1.00 93.56 214 GLY A O 1
ATOM 1659 N N . LYS A 1 215 ? -18.823 -7.736 9.556 1.00 95.06 215 LYS A N 1
ATOM 1660 C CA . LYS A 1 215 ? -19.026 -9.099 9.014 1.00 95.06 215 LYS A CA 1
ATOM 1661 C C . LYS A 1 215 ? -17.752 -9.948 8.970 1.00 95.06 215 LYS A C 1
ATOM 1663 O O . LYS A 1 215 ? -17.831 -11.168 8.881 1.00 95.06 215 LYS A O 1
ATOM 1668 N N . MET A 1 216 ? -16.588 -9.302 8.941 1.00 94.62 216 MET A N 1
ATOM 1669 C CA . MET A 1 216 ? -15.281 -9.957 8.890 1.00 94.62 216 MET A CA 1
ATOM 1670 C C . MET A 1 216 ? -14.638 -9.898 10.278 1.00 94.62 216 MET A C 1
ATOM 1672 O O . MET A 1 216 ? -14.656 -8.817 10.868 1.00 94.62 216 MET A O 1
ATOM 1676 N N . PRO A 1 217 ? -14.021 -10.990 10.769 1.00 96.31 217 PRO A N 1
ATOM 1677 C CA . PRO A 1 217 ? -13.231 -10.949 11.996 1.00 96.31 217 PRO A CA 1
ATOM 1678 C C . PRO A 1 217 ? -12.182 -9.830 11.952 1.00 96.31 217 PRO A C 1
ATOM 1680 O O . PRO A 1 217 ? -11.464 -9.696 10.957 1.00 96.31 217 PRO A O 1
ATOM 1683 N N . PHE A 1 218 ? -12.077 -9.033 13.019 1.00 95.38 218 PHE A N 1
ATOM 1684 C CA . PHE A 1 218 ? -11.188 -7.866 13.039 1.00 95.38 218 PHE A CA 1
ATOM 1685 C C . PHE A 1 218 ? -9.714 -8.198 12.772 1.00 95.38 218 PHE A C 1
ATOM 1687 O O . PHE A 1 218 ? -9.152 -7.521 11.912 1.00 95.38 218 PHE A O 1
ATOM 1694 N N . PRO A 1 219 ? -9.112 -9.267 13.337 1.00 95.75 219 PRO A N 1
ATOM 1695 C CA . PRO A 1 219 ? -7.726 -9.628 13.016 1.00 95.75 219 PRO A CA 1
ATOM 1696 C C . PRO A 1 219 ? -7.529 -9.922 11.523 1.00 95.75 219 PRO A C 1
ATOM 1698 O O . PRO A 1 219 ? -6.573 -9.474 10.894 1.00 95.75 219 PRO A O 1
ATOM 1701 N N . GLN A 1 220 ? -8.503 -10.595 10.895 1.00 96.06 220 GLN A N 1
ATOM 1702 C CA . GLN A 1 220 ? -8.459 -10.854 9.456 1.00 96.06 220 GLN A CA 1
ATOM 1703 C C . GLN A 1 220 ? -8.531 -9.553 8.646 1.00 96.06 220 GLN A C 1
ATOM 1705 O O . GLN A 1 220 ? -7.863 -9.435 7.617 1.00 96.06 220 GLN A O 1
ATOM 1710 N N . ARG A 1 221 ? -9.334 -8.580 9.091 1.00 95.62 221 ARG A N 1
ATOM 1711 C CA . ARG A 1 221 ? -9.429 -7.268 8.445 1.00 95.62 221 ARG A CA 1
ATOM 1712 C C . ARG A 1 221 ? -8.163 -6.440 8.664 1.00 95.62 221 ARG A C 1
ATOM 1714 O O . ARG A 1 221 ? -7.757 -5.758 7.727 1.00 95.62 221 ARG A O 1
ATOM 1721 N N . ILE A 1 222 ? -7.519 -6.537 9.830 1.00 97.00 222 ILE A N 1
ATOM 1722 C CA . ILE A 1 222 ? -6.244 -5.863 10.102 1.00 97.00 222 ILE A CA 1
ATOM 1723 C C . ILE A 1 222 ? -5.133 -6.414 9.199 1.00 97.00 222 ILE A C 1
ATOM 1725 O O . ILE A 1 222 ? -4.453 -5.648 8.513 1.00 97.00 222 ILE A O 1
ATOM 1729 N N . ALA A 1 223 ? -5.030 -7.739 9.075 1.00 96.38 223 ALA A N 1
ATOM 1730 C CA . ALA A 1 223 ? -4.069 -8.389 8.181 1.00 96.38 223 ALA A CA 1
ATOM 1731 C C . ALA A 1 223 ? -4.180 -7.910 6.715 1.00 96.38 223 ALA A C 1
ATOM 1733 O O . ALA A 1 223 ? -3.201 -7.922 5.960 1.00 96.38 223 ALA A O 1
ATOM 1734 N N . MET A 1 224 ? -5.359 -7.433 6.286 1.00 96.19 224 MET A N 1
ATOM 1735 C CA . MET A 1 224 ? -5.528 -6.856 4.951 1.00 96.19 224 MET A CA 1
ATOM 1736 C C . MET A 1 224 ? -4.760 -5.543 4.748 1.00 96.19 224 MET A C 1
ATOM 1738 O O . MET A 1 224 ? -4.366 -5.297 3.607 1.00 96.19 224 MET A O 1
ATOM 1742 N N . TYR A 1 225 ? -4.531 -4.722 5.785 1.00 96.69 225 TYR A N 1
ATOM 1743 C CA . TYR A 1 225 ? -3.748 -3.480 5.664 1.00 96.69 225 TYR A CA 1
ATOM 1744 C C . TYR A 1 225 ? -2.276 -3.780 5.401 1.00 96.69 225 TYR A C 1
ATOM 1746 O O . TYR A 1 225 ? -1.716 -3.229 4.451 1.00 96.69 225 TYR A O 1
ATOM 1754 N N . GLY A 1 226 ? -1.691 -4.722 6.152 1.00 96.81 226 GLY A N 1
ATOM 1755 C CA . GLY A 1 226 ? -0.352 -5.244 5.877 1.00 96.81 226 GLY A CA 1
ATOM 1756 C C . GLY A 1 226 ? -0.270 -5.782 4.449 1.00 96.81 226 GLY A C 1
ATOM 1757 O O . GLY A 1 226 ? 0.537 -5.329 3.636 1.00 96.81 226 GLY A O 1
ATOM 1758 N N . ALA A 1 227 ? -1.193 -6.662 4.053 1.00 95.81 227 ALA A N 1
ATOM 1759 C CA . ALA A 1 227 ? -1.224 -7.212 2.695 1.00 95.81 227 ALA A CA 1
ATOM 1760 C C . ALA A 1 227 ? -1.351 -6.141 1.583 1.00 95.81 227 ALA A C 1
ATOM 1762 O O . ALA A 1 227 ? -0.802 -6.332 0.488 1.00 95.81 227 ALA A O 1
ATOM 1763 N N . ALA A 1 228 ? -2.033 -5.022 1.861 1.00 96.38 228 ALA A N 1
ATOM 1764 C CA . ALA A 1 228 ? -2.225 -3.902 0.939 1.00 96.38 228 ALA A CA 1
ATOM 1765 C C . ALA A 1 228 ? -0.947 -3.091 0.669 1.00 96.38 228 ALA A C 1
ATOM 1767 O O . ALA A 1 228 ? -0.842 -2.481 -0.399 1.00 96.38 228 ALA A O 1
ATOM 1768 N N . LEU A 1 229 ? 0.049 -3.124 1.565 1.00 98.06 229 LEU A N 1
ATOM 1769 C CA . LEU A 1 229 ? 1.335 -2.443 1.355 1.00 98.06 229 LEU A CA 1
ATOM 1770 C C . LEU A 1 229 ? 2.060 -2.920 0.092 1.00 98.06 229 LEU A C 1
ATOM 1772 O O . LEU A 1 229 ? 2.760 -2.134 -0.549 1.00 98.06 229 LEU A O 1
ATOM 1776 N N . ARG A 1 230 ? 1.820 -4.162 -0.353 1.00 97.38 230 ARG A N 1
ATOM 1777 C CA . ARG A 1 230 ? 2.345 -4.665 -1.635 1.00 97.38 230 ARG A CA 1
ATOM 1778 C C . ARG A 1 230 ? 1.921 -3.801 -2.816 1.00 97.38 230 ARG A C 1
ATOM 1780 O O . ARG A 1 230 ? 2.720 -3.589 -3.723 1.00 97.38 230 ARG A O 1
ATOM 1787 N N . ALA A 1 231 ? 0.707 -3.252 -2.795 1.00 97.12 231 ALA A N 1
ATOM 1788 C CA . ALA A 1 231 ? 0.258 -2.370 -3.862 1.00 97.12 231 ALA A CA 1
ATOM 1789 C C . ALA A 1 231 ? 1.096 -1.086 -3.909 1.00 97.12 231 ALA A C 1
ATOM 1791 O O . ALA A 1 231 ? 1.459 -0.646 -4.997 1.00 97.12 231 ALA A O 1
ATOM 1792 N N . ALA A 1 232 ? 1.418 -0.501 -2.748 1.00 97.94 232 ALA A N 1
ATOM 1793 C CA . ALA A 1 232 ? 2.266 0.688 -2.652 1.00 97.94 232 ALA A CA 1
ATOM 1794 C C . ALA A 1 232 ? 3.706 0.388 -3.079 1.00 97.94 232 ALA A C 1
ATOM 1796 O O . ALA A 1 232 ? 4.281 1.153 -3.850 1.00 97.94 232 ALA A O 1
ATOM 1797 N N . PHE A 1 233 ? 4.246 -0.759 -2.662 1.00 98.38 233 PHE A N 1
ATOM 1798 C CA . PHE A 1 233 ? 5.554 -1.244 -3.093 1.00 98.38 233 PHE A CA 1
ATOM 1799 C C . PHE A 1 233 ? 5.644 -1.381 -4.614 1.00 98.38 233 PHE A C 1
ATOM 1801 O O . PHE A 1 233 ? 6.489 -0.761 -5.255 1.00 98.38 233 PHE A O 1
ATOM 1808 N N . TYR A 1 234 ? 4.735 -2.136 -5.231 1.00 98.06 234 TYR A N 1
ATOM 1809 C CA . TYR A 1 234 ? 4.759 -2.343 -6.677 1.00 98.06 234 TYR A CA 1
ATOM 1810 C C . TYR A 1 234 ? 4.445 -1.065 -7.461 1.00 98.06 234 TYR A C 1
ATOM 1812 O O . TYR A 1 234 ? 5.010 -0.858 -8.535 1.00 98.06 234 TYR A O 1
ATOM 1820 N N . ALA A 1 235 ? 3.595 -0.180 -6.929 1.00 97.50 235 ALA A N 1
ATOM 1821 C CA . ALA A 1 235 ? 3.391 1.144 -7.505 1.00 97.50 235 ALA A CA 1
ATOM 1822 C C . ALA A 1 235 ? 4.694 1.955 -7.490 1.00 97.50 235 ALA A C 1
ATOM 1824 O O . ALA A 1 235 ? 5.090 2.471 -8.534 1.00 97.50 235 ALA A O 1
ATOM 1825 N N . GLY A 1 236 ? 5.393 2.003 -6.351 1.00 97.12 236 GLY A N 1
ATOM 1826 C CA . GLY A 1 236 ? 6.705 2.636 -6.223 1.00 97.12 236 GLY A CA 1
ATOM 1827 C C . GLY A 1 236 ? 7.716 2.068 -7.216 1.00 97.12 236 GLY A C 1
ATOM 1828 O O . GLY A 1 236 ? 8.352 2.832 -7.936 1.00 97.12 236 GLY A O 1
ATOM 1829 N N . GLN A 1 237 ? 7.785 0.741 -7.342 1.00 96.69 237 GLN A N 1
ATOM 1830 C CA . GLN A 1 237 ? 8.679 0.056 -8.278 1.00 96.69 237 GLN A CA 1
ATOM 1831 C C . GLN A 1 237 ? 8.394 0.418 -9.742 1.00 96.69 237 GLN A C 1
ATOM 1833 O O . GLN A 1 237 ? 9.297 0.778 -10.496 1.00 96.69 237 GLN A O 1
ATOM 1838 N N . VAL A 1 238 ? 7.130 0.356 -10.161 1.00 96.19 238 VAL A N 1
ATOM 1839 C CA . VAL A 1 238 ? 6.741 0.627 -11.551 1.00 96.19 238 VAL A CA 1
ATOM 1840 C C . VAL A 1 238 ? 6.879 2.107 -11.899 1.00 96.19 238 VAL A C 1
ATOM 1842 O O . VAL A 1 238 ? 7.291 2.443 -13.008 1.00 96.19 238 VAL A O 1
ATOM 1845 N N . LEU A 1 239 ? 6.498 3.002 -10.989 1.00 94.88 239 LEU A N 1
ATOM 1846 C CA . LEU A 1 239 ? 6.443 4.436 -11.267 1.00 94.88 239 LEU A CA 1
ATOM 1847 C C . LEU A 1 239 ? 7.807 5.109 -11.162 1.00 94.88 239 LEU A C 1
ATOM 1849 O O . LEU A 1 239 ? 8.001 6.128 -11.827 1.00 94.88 239 LEU A O 1
ATOM 1853 N N . ALA A 1 240 ? 8.745 4.517 -10.416 1.00 93.69 240 ALA A N 1
ATOM 1854 C CA . ALA A 1 240 ? 10.127 4.972 -10.322 1.00 93.69 240 ALA A CA 1
ATOM 1855 C C . ALA A 1 240 ? 10.788 5.155 -11.695 1.00 93.69 240 ALA A C 1
ATOM 1857 O O . ALA A 1 240 ? 11.493 6.141 -11.907 1.00 93.69 240 ALA A O 1
ATOM 1858 N N . ASP A 1 241 ? 10.524 4.237 -12.632 1.00 91.31 241 ASP A N 1
ATOM 1859 C CA . ASP A 1 241 ? 11.096 4.255 -13.975 1.00 91.31 241 ASP A CA 1
ATOM 1860 C C . ASP A 1 241 ? 10.044 3.928 -15.047 1.00 91.31 241 ASP A C 1
ATOM 1862 O O . ASP A 1 241 ? 9.697 2.778 -15.317 1.00 91.31 241 ASP A O 1
ATOM 1866 N N . LEU A 1 242 ? 9.549 4.986 -15.696 1.00 91.75 242 LEU A N 1
ATOM 1867 C CA . LEU A 1 242 ? 8.586 4.908 -16.797 1.00 91.75 242 LEU A CA 1
ATOM 1868 C C . LEU A 1 242 ? 9.259 4.916 -18.176 1.00 91.75 242 LEU A C 1
ATOM 1870 O O . LEU A 1 242 ? 8.626 5.303 -19.169 1.00 91.75 242 LEU A O 1
ATOM 1874 N N . SER A 1 243 ? 10.532 4.533 -18.266 1.00 89.06 243 SER A N 1
ATOM 1875 C CA . SER A 1 243 ? 11.247 4.456 -19.539 1.00 89.06 243 SER A CA 1
ATOM 1876 C C . SER A 1 243 ? 10.621 3.412 -20.476 1.00 89.06 243 SER A C 1
ATOM 1878 O O . SER A 1 243 ? 9.935 2.474 -20.066 1.00 89.06 243 SER A O 1
ATOM 1880 N N . GLY A 1 244 ? 10.752 3.632 -21.789 1.00 88.69 244 GLY A N 1
ATOM 1881 C CA . GLY A 1 244 ? 10.070 2.820 -22.812 1.00 88.69 244 GLY A CA 1
ATOM 1882 C C . GLY A 1 244 ? 10.621 1.398 -22.975 1.00 88.69 244 GLY A C 1
ATOM 1883 O O . GLY A 1 244 ? 10.044 0.597 -23.710 1.00 88.69 244 GLY A O 1
ATOM 1884 N N . ASP A 1 245 ? 11.737 1.118 -22.320 1.00 90.25 245 ASP A N 1
ATOM 1885 C CA . ASP A 1 245 ? 12.496 -0.125 -22.287 1.00 90.25 245 ASP A CA 1
ATOM 1886 C C . ASP A 1 245 ? 12.323 -0.904 -20.972 1.00 90.25 245 ASP A C 1
ATOM 1888 O O . ASP A 1 245 ? 12.843 -2.012 -20.850 1.00 90.25 245 ASP A O 1
ATOM 1892 N N . VAL A 1 246 ? 11.552 -0.379 -20.014 1.00 93.94 246 VAL A N 1
ATOM 1893 C CA . VAL A 1 246 ? 11.238 -1.072 -18.760 1.00 93.94 246 VAL A CA 1
ATOM 1894 C C . VAL A 1 246 ? 9.983 -1.916 -18.928 1.00 93.94 246 VAL A C 1
ATOM 1896 O O . VAL A 1 246 ? 8.898 -1.404 -19.231 1.00 93.94 246 VAL A O 1
ATOM 1899 N N . PHE A 1 247 ? 10.134 -3.218 -18.689 1.00 96.50 247 PHE A N 1
ATOM 1900 C CA . PHE A 1 247 ? 9.059 -4.198 -18.754 1.00 96.50 247 PHE A CA 1
ATOM 1901 C C . PHE A 1 247 ? 8.980 -5.009 -17.469 1.00 96.50 247 PHE A C 1
ATOM 1903 O O . PHE A 1 247 ? 9.996 -5.347 -16.860 1.00 96.50 247 PHE A O 1
ATOM 1910 N N . TYR A 1 248 ? 7.755 -5.355 -17.100 1.00 97.62 248 TYR A N 1
ATOM 1911 C CA . TYR A 1 248 ? 7.428 -6.197 -15.966 1.00 97.62 248 TYR A CA 1
ATOM 1912 C C . TYR A 1 248 ? 6.554 -7.357 -16.428 1.00 97.62 248 TYR A C 1
ATOM 1914 O O . TYR A 1 248 ? 5.645 -7.174 -17.242 1.00 97.62 248 TYR A O 1
ATOM 1922 N N . GLN A 1 249 ? 6.818 -8.540 -15.892 1.00 98.06 249 GLN A N 1
ATOM 1923 C CA . GLN A 1 249 ? 5.968 -9.705 -16.045 1.00 98.06 249 GLN A CA 1
ATOM 1924 C C . GLN A 1 249 ? 5.123 -9.885 -14.788 1.00 98.06 249 GLN A C 1
ATOM 1926 O O . GLN A 1 249 ? 5.649 -9.923 -13.677 1.00 98.06 249 GLN A O 1
ATOM 1931 N N . TRP A 1 250 ? 3.812 -9.985 -14.988 1.00 98.00 250 TRP A N 1
ATOM 1932 C CA . TRP A 1 250 ? 2.856 -10.356 -13.960 1.00 98.00 250 TRP A CA 1
ATOM 1933 C C . TRP A 1 250 ? 2.858 -11.868 -13.775 1.00 98.00 250 TRP A C 1
ATOM 1935 O O . TRP A 1 250 ? 2.511 -12.616 -14.691 1.00 98.00 250 TRP A O 1
ATOM 1945 N N . THR A 1 251 ? 3.195 -12.308 -12.572 1.00 97.75 251 THR A N 1
ATOM 1946 C CA . THR A 1 251 ? 3.301 -13.723 -12.204 1.00 97.75 251 THR A CA 1
ATOM 1947 C C . THR A 1 251 ? 2.326 -14.059 -11.097 1.00 97.75 251 THR A C 1
ATOM 1949 O O . THR A 1 251 ? 2.064 -13.264 -10.194 1.00 97.75 251 THR A O 1
ATOM 1952 N N . LEU A 1 252 ? 1.769 -15.260 -11.186 1.00 97.56 252 LEU A N 1
ATOM 1953 C CA . LEU A 1 252 ? 0.878 -15.820 -10.183 1.00 97.56 252 LEU A CA 1
ATOM 1954 C C . LEU A 1 252 ? 1.726 -16.565 -9.147 1.00 97.56 252 LEU A C 1
ATOM 1956 O O . LEU A 1 252 ? 2.521 -17.424 -9.518 1.00 97.56 252 LEU A O 1
ATOM 1960 N N . GLY A 1 253 ? 1.571 -16.227 -7.866 1.00 95.75 253 GLY A N 1
ATOM 1961 C CA . GLY A 1 253 ? 2.168 -16.982 -6.760 1.00 95.75 253 GLY A CA 1
ATOM 1962 C C . GLY A 1 253 ? 1.461 -18.314 -6.490 1.00 95.75 253 GLY A C 1
ATOM 1963 O O . GLY A 1 253 ? 0.553 -18.708 -7.217 1.00 95.75 253 GLY A O 1
ATOM 1964 N N . ALA A 1 254 ? 1.848 -18.995 -5.411 1.00 94.56 254 ALA A N 1
ATOM 1965 C CA . ALA A 1 254 ? 1.287 -20.298 -5.034 1.00 94.56 254 ALA A CA 1
ATOM 1966 C C . ALA A 1 254 ? -0.135 -20.229 -4.436 1.00 94.56 254 ALA A C 1
ATOM 1968 O O . ALA A 1 254 ? -0.803 -21.251 -4.316 1.00 94.56 254 ALA A O 1
ATOM 1969 N N . GLN A 1 255 ? -0.589 -19.041 -4.033 1.00 93.12 255 GLN A N 1
ATOM 1970 C CA . GLN A 1 255 ? -1.896 -18.827 -3.408 1.00 93.12 255 GLN A CA 1
ATOM 1971 C C . GLN A 1 255 ? -3.043 -18.902 -4.427 1.00 93.12 255 GLN A C 1
ATOM 1973 O O . GLN A 1 255 ? -2.820 -18.875 -5.634 1.00 93.12 255 GLN A O 1
ATOM 1978 N N . GLU A 1 256 ? -4.286 -18.942 -3.943 1.00 89.75 256 GLU A N 1
ATOM 1979 C CA . GLU A 1 256 ? -5.463 -18.825 -4.806 1.00 89.75 256 GLU A CA 1
ATOM 1980 C C . GLU A 1 256 ? -5.507 -17.471 -5.535 1.00 89.75 256 GLU A C 1
ATOM 1982 O O . GLU A 1 256 ? -5.119 -16.424 -5.003 1.00 89.75 256 GLU A O 1
ATOM 1987 N N . HIS A 1 257 ? -6.015 -17.491 -6.770 1.00 95.25 257 HIS A N 1
ATOM 1988 C CA . HIS A 1 257 ? -6.093 -16.321 -7.645 1.00 95.25 257 HIS A CA 1
ATOM 1989 C C . HIS A 1 257 ? -7.512 -16.111 -8.146 1.00 95.25 257 HIS A C 1
ATOM 1991 O O . HIS A 1 257 ? -8.191 -17.052 -8.550 1.00 95.25 257 HIS A O 1
ATOM 1997 N N . CYS A 1 258 ? -7.947 -14.853 -8.187 1.00 95.44 258 CYS A N 1
ATOM 1998 C CA . CYS A 1 258 ? -9.236 -14.508 -8.775 1.00 95.44 258 CYS A CA 1
ATOM 1999 C C . CYS A 1 258 ? -9.167 -14.410 -10.307 1.00 95.44 258 CYS A C 1
ATOM 2001 O O . CYS A 1 258 ? -8.092 -14.406 -10.919 1.00 95.44 258 CYS A O 1
ATOM 2003 N N . SER A 1 259 ? -10.333 -14.252 -10.938 1.00 95.75 259 SER A N 1
ATOM 2004 C CA . SER A 1 259 ? -10.425 -14.111 -12.394 1.00 95.75 259 SER A CA 1
ATOM 2005 C C . SER A 1 259 ? -9.681 -12.877 -12.931 1.00 95.75 259 SER A C 1
ATOM 2007 O O . SER A 1 259 ? -9.089 -12.947 -14.009 1.00 95.75 259 SER A O 1
ATOM 2009 N N . ASP A 1 260 ? -9.616 -11.782 -12.165 1.00 95.00 260 ASP A N 1
ATOM 2010 C CA . ASP A 1 260 ? -8.834 -10.587 -12.514 1.00 95.00 260 ASP A CA 1
ATOM 2011 C C . ASP A 1 260 ? -7.323 -10.868 -12.535 1.00 95.00 260 ASP A C 1
ATOM 2013 O O . ASP A 1 260 ? -6.628 -10.441 -13.458 1.00 95.00 260 ASP A O 1
ATOM 2017 N N . CYS A 1 261 ? -6.801 -11.642 -11.577 1.00 96.25 261 CYS A N 1
ATOM 2018 C CA . CYS A 1 261 ? -5.389 -12.037 -11.557 1.00 96.25 261 CYS A CA 1
ATOM 2019 C C . CYS A 1 261 ? -5.030 -12.906 -12.767 1.00 96.25 261 CYS A C 1
ATOM 2021 O O . CYS A 1 261 ? -4.011 -12.674 -13.418 1.00 96.25 261 CYS A O 1
ATOM 2023 N N . LEU A 1 262 ? -5.892 -13.869 -13.112 1.00 96.56 262 LEU A N 1
ATOM 2024 C CA . LEU A 1 262 ? -5.709 -14.721 -14.290 1.00 96.56 262 LEU A CA 1
ATOM 2025 C C . LEU A 1 262 ? -5.744 -13.903 -15.588 1.00 96.56 262 LEU A C 1
ATOM 2027 O O . LEU A 1 262 ? -4.942 -14.148 -16.493 1.00 96.56 262 LEU A O 1
ATOM 2031 N N . LYS A 1 263 ? -6.635 -12.904 -15.672 1.00 95.50 263 LYS A N 1
ATOM 2032 C CA . LYS A 1 263 ? -6.656 -11.941 -16.779 1.00 95.50 263 LYS A CA 1
ATOM 2033 C C . LYS A 1 263 ? -5.340 -11.173 -16.841 1.00 95.50 263 LYS A C 1
ATOM 2035 O O . LYS A 1 263 ? -4.726 -11.157 -17.903 1.00 95.50 263 LYS A O 1
ATOM 2040 N N . LEU A 1 264 ? -4.870 -10.587 -15.741 1.00 95.62 264 LEU A N 1
ATOM 2041 C CA . LEU A 1 264 ? -3.623 -9.811 -15.700 1.00 95.62 264 LEU A CA 1
ATOM 2042 C C . LEU A 1 264 ? -2.396 -10.649 -16.095 1.00 95.62 264 LEU A C 1
ATOM 2044 O O . LEU A 1 264 ? -1.594 -10.195 -16.909 1.00 95.62 264 LEU A O 1
ATOM 2048 N N . ALA A 1 265 ? -2.293 -11.895 -15.637 1.00 96.88 265 ALA A N 1
ATOM 2049 C CA . ALA A 1 265 ? -1.193 -12.796 -15.993 1.00 96.88 265 ALA A CA 1
ATOM 2050 C C . ALA A 1 265 ? -1.198 -13.245 -17.469 1.00 96.88 265 ALA A C 1
ATOM 2052 O O . ALA A 1 265 ? -0.179 -13.696 -17.984 1.00 96.88 265 ALA A O 1
ATOM 2053 N N . ARG A 1 266 ? -2.333 -13.131 -18.172 1.00 95.12 266 ARG A N 1
ATOM 2054 C CA . ARG A 1 266 ? -2.481 -13.526 -19.589 1.00 95.12 266 ARG A CA 1
ATOM 2055 C C . ARG A 1 266 ? -2.674 -12.344 -20.539 1.00 95.12 266 ARG A C 1
ATOM 2057 O O . ARG A 1 266 ? -2.693 -12.531 -21.753 1.00 95.12 266 ARG A O 1
ATOM 2064 N N . SER A 1 267 ? -2.838 -11.139 -20.005 1.00 92.75 267 SER A N 1
ATOM 2065 C CA . SER A 1 267 ? -3.104 -9.927 -20.782 1.00 92.75 267 SER A CA 1
ATOM 2066 C C . SER A 1 267 ? -1.801 -9.195 -21.124 1.00 92.75 267 SER A C 1
ATOM 2068 O O . SER A 1 267 ? -0.743 -9.814 -21.285 1.00 92.75 267 SER A O 1
ATOM 2070 N N . GLY A 1 268 ? -1.890 -7.882 -21.337 1.00 90.50 268 GLY A N 1
ATOM 2071 C CA . GLY A 1 268 ? -0.810 -7.075 -21.888 1.00 90.50 268 GLY A CA 1
ATOM 2072 C C . GLY A 1 268 ? -0.749 -7.164 -23.411 1.00 90.50 268 GLY A C 1
ATOM 2073 O O . GLY A 1 268 ? -1.410 -7.981 -24.058 1.00 90.50 268 GLY A O 1
ATOM 2074 N N . ARG A 1 269 ? 0.071 -6.304 -24.014 1.00 92.31 269 ARG A N 1
ATOM 2075 C CA . ARG A 1 269 ? 0.198 -6.213 -25.478 1.00 92.31 269 ARG A CA 1
ATOM 2076 C C . ARG A 1 269 ? 0.738 -7.477 -26.139 1.00 92.31 269 ARG A C 1
ATOM 2078 O O . ARG A 1 269 ? 0.491 -7.698 -27.325 1.00 92.31 269 ARG A O 1
ATOM 2085 N N . TRP A 1 270 ? 1.442 -8.309 -25.378 1.00 94.06 270 TRP A N 1
ATOM 2086 C CA . TRP A 1 270 ? 1.989 -9.588 -25.830 1.00 94.06 270 TRP A CA 1
ATOM 2087 C C . TRP A 1 270 ? 1.129 -10.798 -25.450 1.00 94.06 270 TRP A C 1
ATOM 2089 O O . TRP A 1 270 ? 1.447 -11.904 -25.880 1.00 94.06 270 TRP A O 1
ATOM 2099 N N . ARG A 1 271 ? 0.024 -10.600 -24.712 1.00 93.62 271 ARG A N 1
ATOM 2100 C CA . ARG A 1 271 ? -0.836 -11.679 -24.189 1.00 93.62 271 ARG A CA 1
ATOM 2101 C C . ARG A 1 271 ? -0.056 -12.741 -23.401 1.00 93.62 271 ARG A C 1
ATOM 2103 O O . ARG A 1 271 ? -0.269 -13.939 -23.559 1.00 93.62 271 ARG A O 1
ATOM 2110 N N . SER A 1 272 ? 0.898 -12.283 -22.601 1.00 95.06 272 SER A N 1
ATOM 2111 C CA . SER A 1 272 ? 1.828 -13.124 -21.836 1.00 95.06 272 SER A CA 1
ATOM 2112 C C . SER A 1 272 ? 1.994 -12.654 -20.390 1.00 95.06 272 SER A C 1
ATOM 2114 O O . SER A 1 272 ? 2.913 -13.094 -19.701 1.00 95.06 272 SER A O 1
ATOM 2116 N N . GLY A 1 273 ? 1.174 -11.686 -19.963 1.00 95.62 273 GLY A N 1
ATOM 2117 C CA . GLY A 1 273 ? 1.343 -11.006 -18.682 1.00 95.62 273 GLY A CA 1
ATOM 2118 C C . GLY A 1 273 ? 2.528 -10.043 -18.659 1.00 95.62 273 GLY A C 1
ATOM 2119 O O . GLY A 1 273 ? 2.858 -9.527 -17.599 1.00 95.62 273 GLY A O 1
ATOM 2120 N N . VAL A 1 274 ? 3.178 -9.791 -19.801 1.00 97.00 274 VAL A N 1
ATOM 2121 C CA . VAL A 1 274 ? 4.249 -8.796 -19.910 1.00 97.00 274 VAL A CA 1
ATOM 2122 C C . VAL A 1 274 ? 3.668 -7.436 -20.279 1.00 97.00 274 VAL A C 1
ATOM 2124 O O . VAL A 1 274 ? 2.949 -7.290 -21.275 1.00 97.00 274 VAL A O 1
ATOM 2127 N N . TYR A 1 275 ? 4.036 -6.434 -19.489 1.00 96.69 275 TYR A N 1
ATOM 2128 C CA . TYR A 1 275 ? 3.623 -5.047 -19.621 1.00 96.69 275 TYR A CA 1
ATOM 2129 C C . TYR A 1 275 ? 4.846 -4.141 -19.609 1.00 96.69 275 TYR A C 1
ATOM 2131 O O . TYR A 1 275 ? 5.795 -4.370 -18.866 1.00 96.69 275 TYR A O 1
ATOM 2139 N N . SER A 1 276 ? 4.816 -3.064 -20.382 1.00 95.31 276 SER A N 1
ATOM 2140 C CA . SER A 1 276 ? 5.727 -1.945 -20.136 1.00 95.31 276 SER A CA 1
ATOM 2141 C C . SER A 1 276 ? 5.333 -1.197 -18.858 1.00 95.31 276 SER A C 1
ATOM 2143 O O . SER A 1 276 ? 4.159 -1.166 -18.478 1.00 95.31 276 SER A O 1
ATOM 2145 N N . ALA A 1 277 ? 6.288 -0.519 -18.222 1.00 94.56 277 ALA A N 1
ATOM 2146 C CA . ALA A 1 277 ? 6.019 0.294 -17.032 1.00 94.56 277 ALA A CA 1
ATOM 2147 C C . ALA A 1 277 ? 4.920 1.351 -17.277 1.00 94.56 277 ALA A C 1
ATOM 2149 O O . ALA A 1 277 ? 4.031 1.552 -16.451 1.00 94.56 277 ALA A O 1
ATOM 2150 N N . LYS A 1 278 ? 4.906 1.963 -18.473 1.00 92.44 278 LYS A N 1
ATOM 2151 C CA . LYS A 1 278 ? 3.863 2.917 -18.902 1.00 92.44 278 LYS A CA 1
ATOM 2152 C C . LYS A 1 278 ? 2.473 2.298 -19.020 1.00 92.44 278 LYS A C 1
ATOM 2154 O O . LYS A 1 278 ? 1.476 3.009 -18.942 1.00 92.44 278 LYS A O 1
ATOM 2159 N N . GLU A 1 279 ? 2.388 1.008 -19.308 1.00 93.19 279 GLU A N 1
ATOM 2160 C CA . GLU A 1 279 ? 1.109 0.315 -19.398 1.00 93.19 279 GLU A CA 1
ATOM 2161 C C . GLU A 1 279 ? 0.559 0.019 -18.014 1.00 93.19 279 GLU A C 1
ATOM 2163 O O . GLU A 1 279 ? -0.591 0.359 -17.745 1.00 93.19 279 GLU A O 1
ATOM 2168 N N . LEU A 1 280 ? 1.394 -0.517 -17.121 1.00 94.12 280 LEU A N 1
ATOM 2169 C CA . LEU A 1 280 ? 1.013 -0.742 -15.727 1.00 94.12 280 LEU A CA 1
ATOM 2170 C C . LEU A 1 280 ? 0.628 0.561 -15.025 1.00 94.12 280 LEU A C 1
ATOM 2172 O O . LEU A 1 280 ? -0.386 0.589 -14.336 1.00 94.12 280 LEU A O 1
ATOM 2176 N N . SER A 1 281 ? 1.346 1.664 -15.265 1.00 91.62 281 SER A N 1
ATOM 2177 C CA . SER A 1 281 ? 0.986 2.963 -14.682 1.00 91.62 281 SER A CA 1
ATOM 2178 C C . SER A 1 281 ? -0.360 3.505 -15.175 1.00 91.62 281 SER A C 1
ATOM 2180 O O . SER A 1 281 ? -1.060 4.184 -14.429 1.00 91.62 281 SER A O 1
ATOM 2182 N N . ARG A 1 282 ? -0.763 3.181 -16.412 1.00 87.94 282 ARG A N 1
ATOM 2183 C CA . ARG A 1 282 ? -2.087 3.536 -16.955 1.00 87.94 282 ARG A CA 1
ATOM 2184 C C . ARG A 1 282 ? -3.201 2.644 -16.426 1.00 87.94 282 ARG A C 1
ATOM 2186 O O . ARG A 1 282 ? -4.310 3.139 -16.245 1.00 87.94 282 ARG A O 1
ATOM 2193 N N . ILE A 1 283 ? -2.923 1.352 -16.239 1.00 90.75 283 ILE A N 1
ATOM 2194 C CA . ILE A 1 283 ? -3.864 0.411 -15.620 1.00 90.75 283 ILE A CA 1
ATOM 2195 C C . ILE A 1 283 ? -4.087 0.832 -14.163 1.00 90.75 283 ILE A C 1
ATOM 2197 O O . ILE A 1 283 ? -5.227 0.918 -13.721 1.00 90.75 283 ILE A O 1
ATOM 2201 N N . GLY A 1 284 ? -3.010 1.152 -13.441 1.00 90.81 284 GLY A N 1
ATOM 2202 C CA . GLY A 1 284 ? -3.065 1.583 -12.046 1.00 90.81 284 GLY A CA 1
ATOM 2203 C C . GLY A 1 284 ? -3.416 0.463 -11.064 1.00 90.81 284 GLY A C 1
ATOM 2204 O O . GLY A 1 284 ? -3.773 0.741 -9.926 1.00 90.81 284 GLY A O 1
ATOM 2205 N N . VAL A 1 285 ? -3.332 -0.796 -11.495 1.00 92.88 285 VAL A N 1
ATOM 2206 C CA . VAL A 1 285 ? -3.593 -1.972 -10.660 1.00 92.88 285 VAL A CA 1
ATOM 2207 C C . VAL A 1 285 ? -2.289 -2.707 -10.452 1.00 92.88 285 VAL A C 1
ATOM 2209 O O . VAL A 1 285 ? -1.586 -3.034 -11.409 1.00 92.88 285 VAL A O 1
ATOM 2212 N N . PHE A 1 286 ? -1.988 -2.970 -9.188 1.00 95.88 286 PHE A N 1
ATOM 2213 C CA . PHE A 1 286 ? -0.762 -3.620 -8.750 1.00 95.88 286 PHE A CA 1
ATOM 2214 C C . PHE A 1 286 ? -1.102 -4.826 -7.867 1.00 95.88 286 PHE A C 1
ATOM 2216 O O . PHE A 1 286 ? -2.210 -4.887 -7.315 1.00 95.88 286 PHE A O 1
ATOM 2223 N N . PRO A 1 287 ? -0.197 -5.806 -7.724 1.00 96.19 287 PRO A N 1
ATOM 2224 C CA . PRO A 1 287 ? -0.432 -6.915 -6.812 1.00 96.19 287 PRO A CA 1
ATOM 2225 C C . PRO A 1 287 ? -0.698 -6.441 -5.379 1.00 96.19 287 PRO A C 1
ATOM 2227 O O . PRO A 1 287 ? -0.052 -5.515 -4.892 1.00 96.19 287 PRO A O 1
ATOM 2230 N N . GLY A 1 288 ? -1.672 -7.063 -4.712 1.00 93.62 288 GLY A N 1
ATOM 2231 C CA . GLY A 1 288 ? -2.138 -6.644 -3.385 1.00 93.62 288 GLY A CA 1
ATOM 2232 C C . GLY A 1 288 ? -3.087 -5.440 -3.394 1.00 93.62 288 GL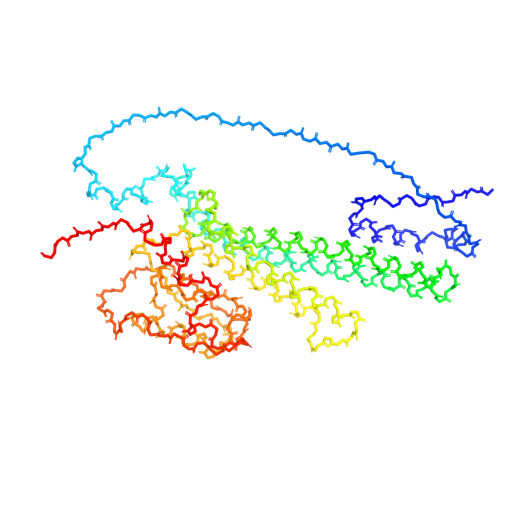Y A C 1
ATOM 2233 O O . GLY A 1 288 ? -3.503 -4.995 -2.329 1.00 93.62 288 GLY A O 1
ATOM 2234 N N . SER A 1 289 ? -3.451 -4.901 -4.563 1.00 92.31 289 SER A N 1
ATOM 2235 C CA . SER A 1 289 ? -4.437 -3.818 -4.640 1.00 92.31 289 SER A CA 1
ATOM 2236 C C . SER A 1 289 ? -5.849 -4.310 -4.322 1.00 92.31 289 SER A C 1
ATOM 2238 O O . SER A 1 289 ? -6.302 -5.345 -4.813 1.00 92.31 289 SER A O 1
ATOM 2240 N N . GLY A 1 290 ? -6.589 -3.501 -3.562 1.00 90.25 290 GLY A N 1
ATOM 2241 C CA . GLY A 1 290 ? -8.000 -3.754 -3.261 1.00 90.25 290 GLY A CA 1
ATOM 2242 C C . GLY A 1 290 ? -8.946 -3.649 -4.465 1.00 90.25 290 GLY A C 1
ATOM 2243 O O . GLY A 1 290 ? -10.135 -3.901 -4.320 1.00 90.25 290 GLY A O 1
ATOM 2244 N N . ASP A 1 291 ? -8.430 -3.294 -5.646 1.00 89.31 291 ASP A N 1
ATOM 2245 C CA . ASP A 1 291 ? -9.218 -3.087 -6.865 1.00 89.31 291 ASP A CA 1
ATOM 2246 C C . ASP A 1 291 ? -9.470 -4.392 -7.650 1.00 89.31 291 ASP A C 1
ATOM 2248 O O . ASP A 1 291 ? -10.266 -4.409 -8.587 1.00 89.31 291 ASP A O 1
ATOM 2252 N N . THR A 1 292 ? -8.821 -5.497 -7.269 1.00 91.62 292 THR A N 1
ATOM 2253 C CA . THR A 1 292 ? -9.060 -6.835 -7.841 1.00 91.62 292 THR A CA 1
ATOM 2254 C C . THR A 1 292 ? -10.133 -7.596 -7.058 1.00 91.62 292 THR A C 1
ATOM 2256 O O . THR A 1 292 ? -10.357 -7.323 -5.881 1.00 91.62 292 THR A O 1
ATOM 2259 N N . GLN A 1 293 ? -10.773 -8.603 -7.664 1.00 92.62 293 GLN A N 1
ATOM 2260 C CA . GLN A 1 293 ? -11.738 -9.471 -6.960 1.00 92.62 293 GLN A CA 1
ATOM 2261 C C . GLN A 1 293 ? -11.184 -10.150 -5.696 1.00 92.62 293 GLN A C 1
ATOM 2263 O O . GLN A 1 293 ? -11.905 -10.308 -4.716 1.00 92.62 293 GLN A O 1
ATOM 2268 N N . CYS A 1 294 ? -9.918 -10.571 -5.702 1.00 91.62 294 CYS A N 1
ATOM 2269 C CA . CYS A 1 294 ? -9.274 -11.157 -4.520 1.00 91.62 294 CYS A CA 1
ATOM 2270 C C . CYS A 1 294 ? -8.844 -10.109 -3.484 1.00 91.62 294 CYS A C 1
ATOM 2272 O O . CYS A 1 294 ? -8.315 -10.477 -2.432 1.00 91.62 294 CYS A O 1
ATOM 2274 N N . VAL A 1 295 ? -9.028 -8.819 -3.780 1.00 91.94 295 VAL A N 1
ATOM 2275 C CA . VAL A 1 295 ? -8.608 -7.703 -2.935 1.00 91.94 295 VAL A CA 1
ATOM 2276 C C . VAL A 1 295 ? -7.110 -7.852 -2.624 1.00 91.94 295 VAL A C 1
ATOM 2278 O O . VAL A 1 295 ? -6.290 -7.997 -3.530 1.00 91.94 295 VAL A O 1
ATOM 2281 N N . THR A 1 296 ? -6.724 -7.900 -1.352 1.00 93.38 296 THR A N 1
ATOM 2282 C CA . THR A 1 296 ? -5.323 -7.943 -0.922 1.00 93.38 296 THR A CA 1
ATOM 2283 C C . THR A 1 296 ? -4.779 -9.365 -0.762 1.00 93.38 296 THR A C 1
ATOM 2285 O O . THR A 1 296 ? -3.606 -9.530 -0.428 1.00 93.38 296 THR A O 1
ATOM 2288 N N . LYS A 1 297 ? -5.587 -10.402 -1.037 1.00 92.88 297 LYS A N 1
ATOM 2289 C CA . LYS A 1 297 ? -5.252 -11.810 -0.750 1.00 92.88 297 LYS A CA 1
ATOM 2290 C C . LYS A 1 297 ? -4.420 -12.513 -1.828 1.00 92.88 297 LYS A C 1
ATOM 2292 O O . LYS A 1 297 ? -3.879 -13.579 -1.556 1.00 92.88 297 LYS A O 1
ATOM 2297 N N . CYS A 1 298 ? -4.282 -11.963 -3.040 1.00 93.44 298 CYS A N 1
ATOM 2298 C CA . CYS A 1 298 ? -3.560 -12.675 -4.105 1.00 93.44 298 CYS A CA 1
ATOM 2299 C C . CYS A 1 298 ? -2.069 -12.859 -3.811 1.00 93.44 298 CYS A C 1
ATOM 2301 O O . CYS A 1 298 ? -1.411 -11.980 -3.255 1.00 93.44 298 CYS A O 1
ATOM 2303 N N . GLY A 1 299 ? -1.502 -13.945 -4.326 1.00 94.69 299 GLY A N 1
ATOM 2304 C CA . GLY A 1 299 ? -0.060 -14.201 -4.366 1.00 94.69 299 GLY A CA 1
ATOM 2305 C C . GLY A 1 299 ? 0.704 -13.517 -5.500 1.00 94.69 299 GLY A C 1
ATOM 2306 O O . GLY A 1 299 ? 1.836 -13.895 -5.772 1.00 94.69 299 GLY A O 1
ATOM 2307 N N . CYS A 1 300 ? 0.074 -12.607 -6.245 1.00 97.00 300 CYS A N 1
ATOM 2308 C CA . CYS A 1 300 ? 0.657 -12.056 -7.467 1.00 97.00 300 CYS A CA 1
ATOM 2309 C C . CYS A 1 300 ? 1.947 -11.263 -7.203 1.00 97.00 300 CYS A C 1
ATOM 2311 O O . CYS A 1 300 ? 2.083 -10.590 -6.179 1.00 97.00 300 CYS A O 1
ATOM 2313 N N . THR A 1 301 ? 2.858 -11.294 -8.172 1.00 97.31 301 THR A N 1
ATOM 2314 C CA . THR A 1 301 ? 4.116 -10.541 -8.156 1.00 97.31 301 THR A CA 1
ATOM 2315 C C . THR A 1 301 ? 4.361 -9.845 -9.490 1.00 97.31 301 THR A C 1
ATOM 2317 O O . THR A 1 301 ? 3.788 -10.214 -10.519 1.00 97.31 301 THR A O 1
ATOM 2320 N N . LEU A 1 302 ? 5.221 -8.825 -9.470 1.00 97.25 302 LEU A N 1
ATOM 2321 C CA . LEU A 1 302 ? 5.797 -8.228 -10.671 1.00 97.25 302 LEU A CA 1
ATOM 2322 C C . LEU A 1 302 ? 7.305 -8.460 -10.670 1.00 97.25 302 LEU A C 1
ATOM 2324 O O . LEU A 1 302 ? 7.993 -8.092 -9.719 1.00 97.25 302 LEU A O 1
ATOM 2328 N N . HIS A 1 303 ? 7.819 -9.027 -11.757 1.00 95.94 303 HIS A N 1
ATOM 2329 C CA . HIS A 1 303 ? 9.257 -9.173 -11.974 1.00 95.94 303 HIS A CA 1
ATOM 2330 C C . HIS A 1 303 ? 9.684 -8.338 -13.168 1.00 95.94 303 HIS A C 1
ATOM 2332 O O . HIS A 1 303 ? 9.056 -8.398 -14.227 1.00 95.94 303 HIS A O 1
ATOM 2338 N N . ARG A 1 304 ? 10.763 -7.565 -13.022 1.00 94.94 304 ARG A N 1
ATOM 2339 C CA . ARG A 1 304 ? 11.377 -6.894 -14.168 1.00 94.94 304 ARG A CA 1
ATOM 2340 C C . ARG A 1 304 ? 11.842 -7.960 -15.162 1.00 94.94 304 ARG A C 1
ATOM 2342 O O . ARG A 1 304 ? 12.415 -8.970 -14.768 1.00 94.94 304 ARG A O 1
ATOM 2349 N N . CYS A 1 305 ? 11.577 -7.752 -16.444 1.00 95.88 305 CYS A N 1
ATOM 2350 C CA . CYS A 1 305 ? 11.910 -8.715 -17.489 1.00 95.88 305 CYS A CA 1
ATOM 2351 C C . CYS A 1 305 ? 12.429 -8.014 -18.745 1.00 95.88 305 CYS A C 1
ATOM 2353 O O . CYS A 1 305 ? 12.256 -6.808 -18.934 1.00 95.88 305 CYS A O 1
ATOM 2355 N N . ALA A 1 306 ? 13.077 -8.783 -19.619 1.00 95.62 306 ALA A N 1
ATOM 2356 C CA . ALA A 1 306 ? 13.462 -8.291 -20.931 1.00 95.62 306 ALA A CA 1
ATOM 2357 C C . ALA A 1 306 ? 12.222 -8.063 -21.806 1.00 95.62 306 ALA A C 1
ATOM 2359 O O . ALA A 1 306 ? 11.231 -8.793 -21.732 1.00 95.62 306 ALA A O 1
ATOM 2360 N N . ARG A 1 307 ? 12.306 -7.079 -22.705 1.00 95.88 307 ARG A N 1
ATOM 2361 C CA . ARG A 1 307 ? 11.281 -6.869 -23.728 1.00 95.88 307 ARG A CA 1
ATOM 2362 C C . ARG A 1 307 ? 11.092 -8.150 -24.559 1.00 95.88 307 ARG A C 1
ATOM 2364 O O . ARG A 1 307 ? 12.083 -8.662 -25.088 1.00 95.88 307 ARG A O 1
ATOM 2371 N N . PRO A 1 308 ? 9.852 -8.628 -24.774 1.00 96.31 308 PRO A N 1
ATOM 2372 C CA . PRO A 1 308 ? 9.625 -9.769 -25.651 1.00 96.31 308 PRO A CA 1
ATOM 2373 C C . PRO A 1 308 ? 10.104 -9.475 -27.080 1.00 96.31 308 PRO A C 1
ATOM 2375 O O . PRO A 1 308 ? 9.838 -8.398 -27.622 1.00 96.31 308 PRO A O 1
ATOM 2378 N N . LYS A 1 309 ? 10.793 -10.444 -27.699 1.00 96.50 309 LYS A N 1
ATOM 2379 C CA . LYS A 1 309 ? 11.293 -10.338 -29.085 1.00 96.50 309 LYS A CA 1
ATOM 2380 C C . LYS A 1 309 ? 10.158 -10.323 -30.115 1.00 96.50 309 LYS A C 1
ATOM 2382 O O . LYS A 1 309 ? 10.302 -9.748 -31.191 1.00 96.50 309 LYS A O 1
ATOM 2387 N N . GLU A 1 310 ? 9.032 -10.950 -29.783 1.00 95.81 310 GLU A N 1
ATOM 2388 C CA . GLU A 1 310 ? 7.849 -11.006 -30.638 1.00 95.81 310 GLU A CA 1
ATOM 2389 C C . GLU A 1 310 ? 7.203 -9.626 -30.814 1.00 95.81 310 GLU A C 1
ATOM 2391 O O . GLU A 1 310 ? 7.214 -8.768 -29.921 1.00 95.81 310 GLU A O 1
ATOM 2396 N N . LYS A 1 311 ? 6.569 -9.422 -31.972 1.00 94.00 311 LYS A N 1
ATOM 2397 C CA . LYS A 1 311 ? 5.707 -8.257 -32.176 1.00 94.00 311 LYS A CA 1
ATOM 2398 C C . LYS A 1 311 ? 4.494 -8.349 -31.231 1.00 94.00 311 LYS A C 1
ATOM 2400 O O . LYS A 1 311 ? 3.971 -9.445 -31.032 1.00 94.00 311 LYS A O 1
ATOM 2405 N N . PRO A 1 312 ? 4.021 -7.220 -30.670 1.00 93.31 312 PRO A N 1
ATOM 2406 C CA . PRO A 1 312 ? 2.770 -7.171 -29.915 1.00 93.31 312 PRO A CA 1
ATOM 2407 C C . PRO A 1 312 ? 1.621 -7.860 -30.663 1.00 93.31 312 PRO A C 1
ATOM 2409 O O . PRO A 1 312 ? 1.396 -7.573 -31.838 1.00 93.31 312 PRO A O 1
ATOM 2412 N N . LYS A 1 313 ? 0.886 -8.738 -29.974 1.00 89.81 313 LYS A N 1
ATOM 2413 C CA . LYS A 1 313 ? -0.273 -9.478 -30.511 1.00 89.81 313 LYS A CA 1
ATOM 2414 C C . LYS A 1 313 ? -1.576 -8.670 -30.438 1.00 89.81 313 LYS A C 1
ATOM 2416 O O . LYS A 1 313 ? -2.597 -9.102 -30.961 1.00 89.81 313 LYS A O 1
ATOM 2421 N N . GLY A 1 314 ? -1.565 -7.519 -29.766 1.00 79.31 314 GLY A N 1
ATOM 2422 C CA . GLY A 1 314 ? -2.700 -6.603 -29.657 1.00 79.31 314 GLY A CA 1
ATOM 2423 C C . GLY A 1 314 ? -2.315 -5.141 -29.897 1.00 79.31 314 GLY A C 1
ATOM 2424 O O . GLY A 1 314 ? -1.137 -4.769 -29.849 1.00 79.31 314 GLY A O 1
ATOM 2425 N N . GLY A 1 315 ? -3.333 -4.308 -30.149 1.00 75.69 315 GLY A N 1
ATOM 2426 C CA . GLY A 1 315 ? -3.205 -2.850 -30.240 1.00 75.69 315 GLY A CA 1
ATOM 2427 C C . GLY A 1 315 ? -2.784 -2.203 -28.914 1.00 75.69 315 GLY A C 1
ATOM 2428 O O . GLY A 1 315 ? -2.336 -2.879 -27.990 1.00 75.69 315 GLY A O 1
ATOM 2429 N N . ALA A 1 316 ? -2.910 -0.876 -28.802 1.00 69.62 316 ALA A N 1
ATOM 2430 C CA . ALA A 1 316 ? -2.855 -0.233 -27.485 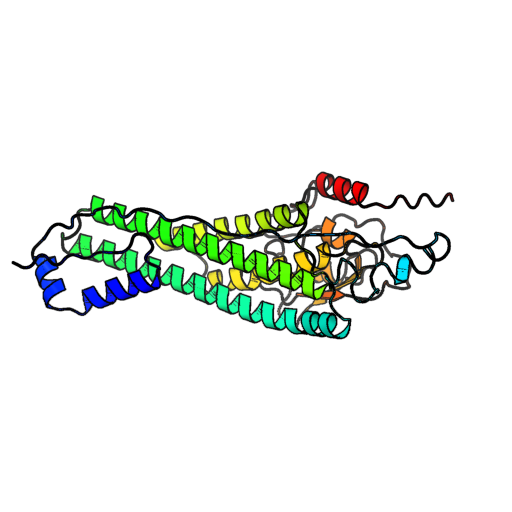1.00 69.62 316 ALA A CA 1
ATOM 2431 C C . ALA A 1 316 ? -3.844 -0.956 -26.555 1.00 69.62 316 ALA A C 1
ATOM 2433 O O . ALA A 1 316 ? -4.927 -1.285 -27.033 1.00 69.62 316 ALA A O 1
ATOM 2434 N N . LEU A 1 317 ? -3.442 -1.255 -25.307 1.00 70.12 317 LEU A N 1
ATOM 2435 C CA . LEU A 1 317 ? -4.235 -2.021 -24.332 1.00 70.12 317 LEU A CA 1
ATOM 2436 C C . LEU A 1 317 ? -5.730 -1.725 -24.498 1.00 70.12 317 LEU A C 1
ATOM 2438 O O . LEU A 1 317 ? -6.186 -0.632 -24.154 1.00 70.12 317 LEU A O 1
ATOM 2442 N N . ALA A 1 318 ? -6.458 -2.690 -25.070 1.00 58.03 318 ALA A N 1
ATOM 2443 C CA . ALA A 1 318 ? -7.910 -2.685 -25.017 1.00 58.03 318 ALA A CA 1
ATOM 2444 C C . ALA A 1 318 ? -8.294 -2.599 -23.535 1.00 58.03 318 ALA A C 1
ATOM 2446 O O . ALA A 1 318 ? -7.550 -3.118 -22.696 1.00 58.03 318 ALA A O 1
ATOM 2447 N N . SER A 1 319 ? -9.372 -1.880 -23.213 1.00 66.44 319 SER A N 1
ATOM 2448 C CA . SER A 1 319 ? -9.822 -1.702 -21.831 1.00 66.44 319 SER A CA 1
ATOM 2449 C C . SER A 1 319 ? -9.780 -3.043 -21.106 1.00 66.44 319 SER A C 1
ATOM 2451 O O . SER A 1 319 ? -10.396 -4.018 -21.533 1.00 66.44 319 SER A O 1
ATOM 2453 N N . LEU A 1 320 ? -8.949 -3.123 -20.068 1.00 74.00 320 LEU A N 1
ATOM 2454 C CA . LEU A 1 320 ? -8.899 -4.313 -19.244 1.00 74.00 320 LEU A CA 1
ATOM 2455 C C . LEU A 1 320 ? -10.115 -4.234 -18.325 1.00 74.00 320 LEU A C 1
ATOM 2457 O O . LEU A 1 320 ? -10.109 -3.471 -17.360 1.00 74.00 320 LEU A O 1
ATOM 2461 N N . ASP A 1 321 ? -11.160 -4.981 -18.668 1.00 80.25 321 ASP A N 1
ATOM 2462 C CA . ASP A 1 321 ? -12.384 -5.047 -17.875 1.00 80.25 321 ASP A CA 1
ATOM 2463 C C . ASP A 1 321 ? -12.124 -5.930 -16.648 1.00 80.25 321 ASP A C 1
ATOM 2465 O O . ASP A 1 321 ? -12.335 -7.154 -16.638 1.00 80.25 321 ASP A O 1
ATOM 2469 N N . LEU A 1 322 ? -11.549 -5.289 -15.632 1.00 76.25 322 LEU A N 1
ATOM 2470 C CA . LEU A 1 322 ? -11.386 -5.837 -14.295 1.00 76.25 322 LEU A CA 1
ATOM 2471 C C . LEU A 1 322 ? -12.721 -5.736 -13.570 1.00 76.25 322 LEU A C 1
ATOM 2473 O O . LEU A 1 322 ? -13.360 -4.683 -13.589 1.00 76.25 322 LEU A O 1
ATOM 2477 N N . ILE A 1 323 ? -13.140 -6.841 -12.962 1.00 77.56 323 ILE A N 1
ATOM 2478 C CA . ILE A 1 323 ? -14.463 -6.921 -12.351 1.00 77.56 323 ILE A CA 1
ATOM 2479 C C . ILE A 1 323 ? -14.461 -6.099 -11.065 1.00 77.56 323 ILE A C 1
ATOM 2481 O O . ILE A 1 323 ? -15.272 -5.183 -10.974 1.00 77.56 323 ILE A O 1
ATOM 2485 N N . GLY A 1 324 ? -13.506 -6.354 -10.158 1.00 68.00 324 GLY A N 1
ATOM 2486 C CA . GLY A 1 324 ? -13.276 -5.595 -8.920 1.00 68.00 324 GLY A CA 1
ATOM 2487 C C . GLY A 1 324 ? -14.501 -5.397 -7.997 1.00 68.00 324 GLY A C 1
ATOM 2488 O O . GLY A 1 324 ? -15.651 -5.479 -8.417 1.00 68.00 324 GLY A O 1
ATOM 2489 N N . PRO A 1 325 ? -14.311 -5.088 -6.704 1.00 61.81 325 PRO A N 1
ATOM 2490 C CA . PRO A 1 325 ? -15.434 -4.747 -5.820 1.00 61.81 325 PRO A CA 1
ATOM 2491 C C . PRO A 1 325 ? -16.087 -3.398 -6.171 1.00 61.81 325 PRO A C 1
ATOM 2493 O O . PRO A 1 325 ? -17.209 -3.125 -5.756 1.00 61.81 325 PRO A O 1
ATOM 2496 N N . HIS A 1 326 ? -15.400 -2.549 -6.941 1.00 57.22 326 HIS A N 1
ATOM 2497 C CA . HIS A 1 326 ? -15.862 -1.203 -7.278 1.00 57.22 326 HIS A CA 1
ATOM 2498 C C . HIS A 1 326 ? -16.511 -1.073 -8.664 1.00 57.22 326 HIS A C 1
ATOM 2500 O O . HIS A 1 326 ? -16.927 0.033 -8.989 1.00 57.22 326 HIS A O 1
ATOM 2506 N N . GLY A 1 327 ? -16.622 -2.163 -9.444 1.00 53.34 327 GLY A N 1
ATOM 2507 C CA . GLY A 1 327 ? -17.250 -2.214 -10.774 1.00 53.34 327 GLY A CA 1
ATOM 2508 C C . GLY A 1 327 ? -16.615 -1.284 -11.821 1.00 53.34 327 GLY A C 1
ATOM 2509 O O . GLY A 1 327 ? -16.548 -0.081 -11.617 1.00 53.34 327 GLY A O 1
ATOM 2510 N N . ASN A 1 328 ? -16.146 -1.813 -12.962 1.00 49.97 328 ASN A N 1
ATOM 2511 C CA . ASN A 1 328 ? -15.672 -1.075 -14.157 1.00 49.97 328 ASN A CA 1
ATOM 2512 C C . ASN A 1 328 ? -14.989 0.295 -13.911 1.00 49.97 328 ASN A C 1
ATOM 2514 O O . ASN A 1 328 ? -15.105 1.225 -14.715 1.00 49.97 328 ASN A O 1
ATOM 2518 N N . SER A 1 329 ? -14.205 0.430 -12.838 1.00 46.06 329 SER A N 1
ATOM 2519 C CA . SER A 1 329 ? -13.615 1.707 -12.407 1.00 46.06 329 SER A CA 1
ATOM 2520 C C . SER A 1 329 ? -12.523 2.199 -13.375 1.00 46.06 329 SER A C 1
ATOM 2522 O O . SER A 1 329 ? -11.946 3.273 -13.206 1.00 46.06 329 SER A O 1
ATOM 2524 N N . PHE A 1 330 ? -12.250 1.414 -14.422 1.00 48.81 330 PHE A N 1
ATOM 2525 C CA . PHE A 1 330 ? -11.208 1.611 -15.423 1.00 48.81 330 PHE A CA 1
ATOM 2526 C C . PHE A 1 330 ? -11.725 2.107 -16.785 1.00 48.81 330 PHE A C 1
ATOM 2528 O O . PHE A 1 330 ? -10.909 2.500 -17.623 1.00 48.81 330 PHE A O 1
ATOM 2535 N N . ALA A 1 331 ? -13.045 2.137 -17.019 1.00 42.91 331 ALA A N 1
ATOM 2536 C CA . ALA A 1 331 ? -13.601 2.363 -18.358 1.00 42.91 331 ALA A CA 1
ATOM 2537 C C . ALA A 1 331 ? -13.489 3.816 -18.877 1.00 42.91 331 ALA A C 1
ATOM 2539 O O . ALA A 1 331 ? -13.436 4.018 -20.087 1.00 42.91 331 ALA A O 1
ATOM 2540 N N . GLY A 1 332 ? -13.383 4.833 -18.014 1.00 36.91 332 GLY A N 1
ATOM 2541 C CA . GLY A 1 332 ? -13.357 6.241 -18.464 1.00 36.91 332 GLY A CA 1
ATOM 2542 C C . GLY A 1 332 ? -12.155 7.040 -17.977 1.00 36.91 332 GLY A C 1
ATOM 2543 O O . GLY A 1 332 ? -11.444 7.662 -18.760 1.00 36.91 332 GLY A O 1
ATOM 2544 N N . ASN A 1 333 ? -11.886 6.971 -16.677 1.00 41.41 333 ASN A N 1
ATOM 2545 C CA . ASN A 1 333 ? -10.855 7.736 -15.992 1.00 41.41 333 ASN A CA 1
ATOM 2546 C C . ASN A 1 333 ? -10.328 6.870 -14.851 1.00 41.41 333 ASN A C 1
ATOM 2548 O O . ASN A 1 333 ? -10.684 7.130 -13.705 1.00 41.41 333 ASN A O 1
ATOM 2552 N N . GLY A 1 334 ? -9.547 5.819 -15.153 1.00 46.69 334 GLY A N 1
ATOM 2553 C CA . GLY A 1 334 ? -8.946 4.971 -14.109 1.00 46.69 334 GLY A CA 1
ATOM 2554 C C . GLY A 1 334 ? -8.425 5.836 -12.959 1.00 46.69 334 GLY A C 1
ATOM 2555 O O . GLY A 1 334 ? -7.989 6.949 -13.233 1.00 46.69 334 GLY A O 1
ATOM 2556 N N . ARG A 1 335 ? -8.515 5.366 -11.708 1.00 48.91 335 ARG A N 1
ATOM 2557 C CA . ARG A 1 335 ? -8.335 6.087 -10.416 1.00 48.91 335 ARG A CA 1
ATOM 2558 C C . ARG A 1 335 ? -7.210 7.153 -10.349 1.00 48.91 335 ARG A C 1
ATOM 2560 O O . ARG A 1 335 ? -7.215 8.045 -9.499 1.00 48.91 335 ARG A O 1
ATOM 2567 N N . PHE A 1 336 ? -6.264 7.096 -11.281 1.00 53.53 336 PHE A N 1
ATOM 2568 C CA . PHE A 1 336 ? -5.094 7.957 -11.451 1.00 53.53 336 PHE A CA 1
ATOM 2569 C C . PHE A 1 336 ? -5.225 9.048 -12.540 1.00 53.53 336 PHE A C 1
ATOM 2571 O O . PHE A 1 336 ? -4.324 9.867 -12.680 1.00 53.53 336 PHE A O 1
ATOM 2578 N N . GLY A 1 337 ? -6.354 9.123 -13.254 1.00 47.16 337 GLY A N 1
ATOM 2579 C CA . GLY A 1 337 ? -6.683 10.121 -14.275 1.00 47.16 337 GLY A CA 1
ATOM 2580 C C . GLY A 1 337 ? -5.813 10.010 -15.529 1.00 47.16 337 GLY A C 1
ATOM 2581 O O . GLY A 1 337 ? -4.678 10.487 -15.549 1.00 47.16 337 GLY A O 1
ATOM 2582 N N . ARG A 1 338 ? -6.363 9.460 -16.625 1.00 49.97 338 ARG A N 1
ATOM 2583 C CA . ARG A 1 338 ? -5.669 9.372 -17.929 1.00 49.97 338 ARG A CA 1
ATOM 2584 C C . ARG A 1 338 ? -5.064 10.714 -18.357 1.00 49.97 338 ARG A C 1
ATOM 2586 O O . ARG A 1 338 ? -3.960 10.726 -18.885 1.00 49.97 338 ARG A O 1
ATOM 2593 N N . THR A 1 339 ? -5.739 11.829 -18.077 1.00 48.88 339 THR A N 1
ATOM 2594 C CA . THR A 1 339 ? -5.322 13.187 -18.465 1.00 48.88 339 THR A CA 1
ATOM 2595 C C . THR A 1 339 ? -4.120 13.705 -17.671 1.00 48.88 339 THR A C 1
ATOM 2597 O O . THR A 1 339 ? -3.199 14.269 -18.256 1.00 48.88 339 THR A O 1
ATOM 2600 N N . ALA A 1 340 ? -4.073 13.483 -16.352 1.00 53.56 340 ALA A N 1
ATOM 2601 C CA . ALA A 1 340 ? -2.940 13.910 -15.525 1.00 53.56 340 ALA A CA 1
ATOM 2602 C C . ALA A 1 340 ? -1.675 13.109 -15.871 1.00 53.56 340 ALA A C 1
ATOM 2604 O O . ALA A 1 340 ? -0.599 13.685 -16.037 1.00 53.56 340 ALA A O 1
ATOM 2605 N N . LEU A 1 341 ? -1.831 11.797 -16.077 1.00 52.00 341 LEU A N 1
ATOM 2606 C CA . LEU A 1 341 ? -0.734 10.912 -16.458 1.00 52.00 341 LEU A CA 1
ATOM 2607 C C . LEU A 1 341 ? -0.280 11.142 -17.908 1.00 52.00 341 LEU A C 1
ATOM 2609 O O . LEU A 1 341 ? 0.915 11.126 -18.183 1.00 52.00 341 LEU A O 1
ATOM 2613 N N . ALA A 1 342 ? -1.202 11.395 -18.844 1.00 51.91 342 ALA A N 1
ATOM 2614 C CA . ALA A 1 342 ? -0.862 11.751 -20.222 1.00 51.91 342 ALA A CA 1
ATOM 2615 C C . ALA A 1 342 ? -0.090 13.075 -20.287 1.00 51.91 342 ALA A C 1
ATOM 2617 O O . ALA A 1 342 ? 0.894 13.155 -21.017 1.00 51.91 342 ALA A O 1
ATOM 2618 N N . ASN A 1 343 ? -0.468 14.070 -19.479 1.00 51.97 343 ASN A N 1
ATOM 2619 C CA . ASN A 1 343 ? 0.260 15.334 -19.375 1.00 51.97 343 ASN A CA 1
ATOM 2620 C C . ASN A 1 343 ? 1.650 15.154 -18.746 1.00 51.97 343 ASN A C 1
ATOM 2622 O O . ASN A 1 343 ? 2.607 15.769 -19.213 1.00 51.97 343 ASN A O 1
ATOM 2626 N N . ALA A 1 344 ? 1.797 14.282 -17.742 1.00 50.78 344 ALA A N 1
ATOM 2627 C CA . ALA A 1 344 ? 3.105 13.913 -17.202 1.00 50.78 344 ALA A CA 1
ATOM 2628 C C . ALA A 1 344 ? 3.956 13.202 -18.267 1.00 50.78 344 ALA A C 1
ATOM 2630 O O . ALA A 1 344 ? 5.056 13.644 -18.576 1.00 50.78 344 ALA A O 1
ATOM 2631 N N . VAL A 1 345 ? 3.428 12.169 -18.929 1.00 48.47 345 VAL A N 1
ATOM 2632 C CA . VAL A 1 345 ? 4.127 11.447 -20.007 1.00 48.47 345 VAL A CA 1
ATOM 2633 C C . VAL A 1 345 ? 4.458 12.357 -21.194 1.00 48.47 345 VAL A C 1
ATOM 2635 O O . VAL A 1 345 ? 5.485 12.145 -21.826 1.00 48.47 345 VAL A O 1
ATOM 2638 N N . ALA A 1 346 ? 3.648 13.375 -21.495 1.00 51.62 346 ALA A N 1
ATOM 2639 C CA . ALA A 1 346 ? 3.952 14.382 -22.511 1.00 51.62 346 ALA A CA 1
ATOM 2640 C C . ALA A 1 346 ? 5.082 15.330 -22.074 1.00 51.62 346 ALA A C 1
ATOM 2642 O O . ALA A 1 346 ? 5.923 15.676 -22.897 1.00 51.62 346 ALA A O 1
ATOM 2643 N N . ARG A 1 347 ? 5.157 15.694 -20.784 1.00 47.81 347 ARG A N 1
ATOM 2644 C CA . ARG A 1 347 ? 6.278 16.469 -20.213 1.00 47.81 347 ARG A CA 1
ATOM 2645 C C . ARG A 1 347 ? 7.577 15.662 -20.131 1.00 47.81 347 ARG A C 1
ATOM 2647 O O . ARG A 1 347 ? 8.649 16.223 -20.317 1.00 47.81 347 ARG A O 1
ATOM 2654 N N . TYR A 1 348 ? 7.486 14.357 -19.881 1.00 42.62 348 TYR A N 1
ATOM 2655 C CA . TYR A 1 348 ? 8.633 13.439 -19.797 1.00 42.62 348 TYR A CA 1
ATOM 2656 C C . TYR A 1 348 ? 8.951 12.738 -21.125 1.00 42.62 348 TYR A C 1
ATOM 2658 O O . TYR A 1 348 ? 9.946 12.022 -21.252 1.00 42.62 348 TYR A O 1
ATOM 2666 N N . GLY A 1 349 ? 8.108 12.945 -22.133 1.00 36.62 349 GLY A N 1
ATOM 2667 C CA . GLY A 1 349 ? 8.322 12.496 -23.490 1.00 36.62 349 GLY A CA 1
ATOM 2668 C C . GLY A 1 349 ? 9.412 13.341 -24.117 1.00 36.62 349 GLY A C 1
ATOM 2669 O O . GLY A 1 349 ? 9.134 14.389 -24.692 1.00 36.62 349 GLY A O 1
ATOM 2670 N N . TRP A 1 350 ? 10.648 12.841 -24.078 1.00 35.69 350 TRP A N 1
ATOM 2671 C CA . TRP A 1 350 ? 11.596 13.128 -25.146 1.00 35.69 350 TRP A CA 1
ATOM 2672 C C . TRP A 1 350 ? 10.849 12.884 -26.453 1.00 35.69 350 TRP A C 1
ATOM 2674 O O . TRP A 1 350 ? 10.490 11.748 -26.776 1.00 35.69 350 TRP A O 1
ATOM 2684 N N . THR A 1 351 ? 10.534 13.960 -27.168 1.00 36.53 351 THR A N 1
ATOM 2685 C CA . THR A 1 351 ? 9.963 13.872 -28.502 1.00 36.53 351 THR A CA 1
ATOM 2686 C C . THR A 1 351 ? 11.041 13.269 -29.386 1.00 36.53 351 THR A C 1
ATOM 2688 O O . THR A 1 351 ? 11.837 13.965 -30.007 1.00 36.53 351 THR A O 1
ATOM 2691 N N . HIS A 1 352 ? 11.085 11.940 -29.463 1.00 35.81 352 HIS A N 1
ATOM 2692 C CA . HIS A 1 352 ? 11.777 11.272 -30.546 1.00 35.81 352 HIS A CA 1
ATOM 2693 C C . HIS A 1 352 ? 10.934 11.499 -31.807 1.00 35.81 352 HIS A C 1
ATOM 2695 O O . HIS A 1 352 ? 10.259 10.603 -32.304 1.00 35.81 352 HIS A O 1
ATOM 2701 N N . LYS A 1 353 ? 10.961 12.730 -32.335 1.00 36.75 353 LYS A N 1
ATOM 2702 C CA . LYS A 1 353 ? 10.647 13.013 -33.736 1.00 36.75 353 LYS A CA 1
ATOM 2703 C C . LYS A 1 353 ? 11.792 12.436 -34.569 1.00 36.75 353 LYS A C 1
ATOM 2705 O O . LYS A 1 353 ? 12.586 13.161 -35.155 1.00 36.75 353 LYS A O 1
ATOM 2710 N N . GLY A 1 354 ? 11.903 11.108 -34.583 1.00 34.44 354 GLY A N 1
ATOM 2711 C CA . GLY A 1 354 ? 12.489 10.437 -35.731 1.00 34.44 354 GLY A CA 1
ATOM 2712 C C . GLY A 1 354 ? 11.510 10.674 -36.868 1.00 34.44 354 GLY A C 1
ATOM 2713 O O . GLY A 1 354 ? 10.401 10.142 -36.837 1.00 34.44 354 GLY A O 1
ATOM 2714 N N . LYS A 1 355 ? 11.870 11.566 -37.795 1.00 33.81 355 LYS A N 1
ATOM 2715 C CA . LYS A 1 355 ? 11.199 11.644 -39.093 1.00 33.81 355 LYS A CA 1
ATOM 2716 C C . LYS A 1 355 ? 11.185 10.223 -39.671 1.00 33.81 355 LYS A C 1
ATOM 2718 O O . LYS A 1 355 ? 12.205 9.539 -39.591 1.00 33.81 355 LYS A O 1
ATOM 2723 N N . ARG A 1 356 ? 10.006 9.782 -40.118 1.00 35.75 356 ARG A N 1
ATOM 2724 C CA . ARG A 1 356 ? 9.863 8.556 -40.908 1.00 35.75 356 ARG A CA 1
ATOM 2725 C C . ARG A 1 356 ? 10.684 8.657 -42.180 1.00 35.75 356 ARG A C 1
ATOM 2727 O O . ARG A 1 356 ? 10.788 9.798 -42.688 1.00 35.75 356 ARG A O 1
#

Sequence (356 aa):
MTNLRLEIPRDATPDELADVALALLSEPDVFAAFEAGVPIIEEEAPAFADHITAFDTSPEPTAPSWWGKALGILSKAIRPGGPAHAGLSIEEVEAKQSAAFPALRDLQDGLVHDLESNLDGWDAALQLARAGDATGQLSLDGALDLQERVWRIVERDARSVLREAYREAWMRGREAAGVHSPMRADEKRQLEKMYRAQQNYFLNLLKDKEHGTGKMPFPQRIAMYGAALRAAFYAGQVLADLSGDVFYQWTLGAQEHCSDCLKLARSGRWRSGVYSAKELSRIGVFPGSGDTQCVTKCGCTLHRCARPKEKPKGGALASLDLIGPHGNSFAGNGRFGRTALANAVARYGWTHKGKR

Secondary structure (DSSP, 8-state):
---------TT--HHHHHHHHHHHHH-HHHHHHHHTTPPP------------------------TTSTTTHHHHTTT-STT-TTTTT--HHHHHHHHHHHHHHHHHHHHHHHHHHHHHHHHHHHHHHHHHHHHHTTSS-HHHHHHHHHHHHHHHHHHHHHHHHHHHHHHHHHHHHHTT--SPPPHHHHHHHHHHHHHHHHHHHHHHHHHHTT--SS-HHHHHHHHHHHHHHHHHHHHHHH---TT-EEEEE--SS---HHHHHHHH-TTTTSSEEEHHHHHHH---TT-TTSTTGGG---EEEEEPPPSSPPSSSS-------TTT-STTSSS-TT-HHHHHHHHHHH--------

pLDDT: mean 77.19, std 22.69, range [27.77, 98.44]

Radius of gyration: 26.25 Å; chains: 1; bounding box: 55×45×94 Å